Protein AF-A0A7S2QKN6-F1 (afdb_monomer_lite)

Foldseek 3Di:
DDDPPDPDPDPPPPPDVPPAQWFKKKKAFADKAQFDADPQKFKKKWKDFPVCPVQIDIDHHRGIDMDGGDGQQTKIKMWIWIFGPVPPDDVPPDPPPGIDTRFMDIHRQVCLVVPPQASKAAQAKFFGHGVPNPPDDDDDDRVSRRVCRLPDRNTIITGMIMHTPVQADPRRHGPPPVPPDPVVNVSVVSNVVVVVVSVVVSVVVVVPPPDPPPDDDDDDD

Organism: NCBI:txid1333877

Structure (mmCIF, N/CA/C/O backbone):
data_AF-A0A7S2QKN6-F1
#
_entry.id   AF-A0A7S2QKN6-F1
#
loop_
_atom_site.group_PDB
_atom_site.id
_atom_site.type_symbol
_atom_site.label_atom_id
_atom_site.label_alt_id
_atom_site.label_comp_id
_atom_site.label_asym_id
_atom_site.label_entity_id
_atom_site.label_seq_id
_atom_site.pdbx_PDB_ins_code
_atom_site.Cartn_x
_atom_site.Cartn_y
_atom_site.Cartn_z
_atom_site.occupancy
_atom_site.B_iso_or_equiv
_atom_site.auth_seq_id
_atom_site.auth_comp_id
_atom_site.auth_asym_id
_atom_site.auth_atom_id
_atom_site.pdbx_PDB_model_num
ATOM 1 N N . GLN A 1 1 ? -35.999 -30.624 3.241 1.00 33.56 1 GLN A N 1
ATOM 2 C CA . GLN A 1 1 ? -36.023 -29.167 3.487 1.00 33.56 1 GLN A CA 1
ATOM 3 C C . GLN A 1 1 ? -34.972 -28.859 4.542 1.00 33.56 1 GLN A C 1
ATOM 5 O O . GLN A 1 1 ? -35.194 -29.141 5.709 1.00 33.56 1 GLN A O 1
ATOM 10 N N . LEU A 1 2 ? -33.792 -28.400 4.121 1.00 26.89 2 LEU A N 1
ATOM 11 C CA . LEU A 1 2 ? -32.707 -28.010 5.020 1.00 26.89 2 LEU A CA 1
ATOM 12 C C . LEU A 1 2 ? -32.770 -26.493 5.193 1.00 26.89 2 LEU A C 1
ATOM 14 O O . LEU A 1 2 ? -32.559 -25.743 4.246 1.00 26.89 2 LEU A O 1
ATOM 18 N N . SER A 1 3 ? -33.133 -26.066 6.400 1.00 27.83 3 SER A N 1
ATOM 19 C CA . SER A 1 3 ? -33.117 -24.672 6.833 1.00 27.83 3 SER A CA 1
ATOM 20 C C . SER A 1 3 ? -31.664 -24.228 7.016 1.00 27.83 3 SER A C 1
ATOM 22 O O . SER A 1 3 ? -31.074 -24.432 8.076 1.00 27.83 3 SER A O 1
ATOM 24 N N . SER A 1 4 ? -31.081 -23.615 5.990 1.00 27.91 4 SER A N 1
ATOM 25 C CA . SER A 1 4 ? -29.849 -22.840 6.111 1.00 27.91 4 SER A CA 1
ATOM 26 C C . SER A 1 4 ? -30.164 -21.521 6.820 1.00 27.91 4 SER A C 1
ATOM 28 O O . SER A 1 4 ? -30.592 -20.552 6.194 1.00 27.91 4 SER A O 1
ATOM 30 N N . GLN A 1 5 ? -29.983 -21.499 8.142 1.00 31.58 5 GLN A N 1
ATOM 31 C CA . GLN A 1 5 ? -29.938 -20.259 8.912 1.00 31.58 5 GLN A CA 1
ATOM 32 C C . GLN A 1 5 ? -28.664 -19.502 8.523 1.00 31.58 5 GLN A C 1
ATOM 34 O O . GLN A 1 5 ? -27.565 -19.811 8.978 1.00 31.58 5 GLN A O 1
ATOM 39 N N . LEU A 1 6 ? -28.821 -18.519 7.638 1.00 31.12 6 LEU A N 1
ATOM 40 C CA . LEU A 1 6 ? -27.848 -17.454 7.443 1.00 31.12 6 LEU A CA 1
ATOM 41 C C . LEU A 1 6 ? -27.815 -16.625 8.731 1.00 31.12 6 LEU A C 1
ATOM 43 O O . LEU A 1 6 ? -28.752 -15.883 9.025 1.00 31.12 6 LEU A O 1
ATOM 47 N N . PHE A 1 7 ? -26.736 -16.757 9.501 1.00 31.09 7 PHE A N 1
ATOM 48 C CA . PHE A 1 7 ? -26.418 -15.830 10.581 1.00 31.09 7 PHE A CA 1
ATOM 49 C C . PHE A 1 7 ? -26.035 -14.481 9.967 1.00 31.09 7 PHE A C 1
ATOM 51 O O . PHE A 1 7 ? -24.870 -14.197 9.703 1.00 31.09 7 PHE A O 1
ATOM 58 N N . GLY A 1 8 ? -27.047 -13.655 9.710 1.00 31.19 8 GLY A N 1
ATOM 59 C CA . GLY A 1 8 ? -26.872 -12.226 9.516 1.00 31.19 8 GLY A CA 1
ATOM 60 C C . GLY A 1 8 ? -26.490 -11.608 10.852 1.00 31.19 8 GLY A C 1
ATOM 61 O O . GLY A 1 8 ? -27.347 -11.413 11.713 1.00 31.19 8 GLY A O 1
ATOM 62 N N . ALA A 1 9 ? -25.204 -11.311 11.034 1.00 34.28 9 ALA A N 1
ATOM 63 C CA . ALA A 1 9 ? -24.793 -10.347 12.041 1.00 34.28 9 ALA A CA 1
ATOM 64 C C . ALA A 1 9 ? -25.483 -9.021 11.697 1.00 34.28 9 ALA A C 1
ATOM 66 O O . ALA A 1 9 ? -25.333 -8.487 10.596 1.00 34.28 9 ALA A O 1
ATOM 67 N N . GLY A 1 10 ? -26.325 -8.551 12.614 1.00 30.67 10 GLY A N 1
ATOM 68 C CA . GLY A 1 10 ? -27.054 -7.306 12.456 1.00 30.67 10 GLY A CA 1
ATOM 69 C C . GLY A 1 10 ? -26.092 -6.145 12.217 1.00 30.67 10 GLY A C 1
ATOM 70 O O . GLY A 1 10 ? -25.039 -6.048 12.838 1.00 30.67 10 GLY A O 1
ATOM 71 N N . SER A 1 11 ? -26.510 -5.237 11.341 1.00 38.91 11 SER A N 1
ATOM 72 C CA . SER A 1 11 ? -25.873 -3.973 10.939 1.00 38.91 11 SER A CA 1
ATOM 73 C C . SER A 1 11 ? -25.529 -2.992 12.092 1.00 38.91 11 SER A C 1
ATOM 75 O O . SER A 1 11 ? -25.361 -1.799 11.841 1.00 38.91 11 SER A O 1
ATOM 77 N N . ARG A 1 12 ? -25.486 -3.418 13.362 1.00 33.50 12 ARG A N 1
ATOM 78 C CA . ARG A 1 12 ? -25.470 -2.531 14.539 1.00 33.50 12 ARG A CA 1
ATOM 79 C C . ARG A 1 12 ? -24.339 -2.732 15.551 1.00 33.50 12 ARG A C 1
ATOM 81 O O . ARG A 1 12 ? -24.230 -1.890 16.433 1.00 33.50 12 ARG A O 1
ATOM 88 N N . ASP A 1 13 ? -23.451 -3.711 15.386 1.00 32.16 13 ASP A N 1
ATOM 89 C CA . ASP A 1 13 ? -22.378 -3.953 16.375 1.00 32.16 13 ASP A CA 1
ATOM 90 C C . ASP A 1 13 ? -21.019 -3.319 16.028 1.00 32.16 13 ASP A C 1
ATOM 92 O O . ASP A 1 13 ? -20.036 -3.493 16.745 1.00 32.16 13 ASP A O 1
ATOM 96 N N . CYS A 1 14 ? -20.945 -2.491 14.983 1.00 38.25 14 CYS A N 1
ATOM 97 C CA . CYS A 1 14 ? -19.810 -1.587 14.778 1.00 38.25 14 CYS A CA 1
ATOM 98 C C . CYS A 1 14 ? -20.050 -0.258 15.508 1.00 38.25 14 CYS A C 1
ATOM 100 O O . CYS A 1 14 ? -20.047 0.805 14.887 1.00 38.25 14 CYS A O 1
ATOM 102 N N . THR A 1 15 ? -20.296 -0.289 16.820 1.00 38.19 15 THR A N 1
ATOM 103 C CA . THR A 1 15 ? -20.279 0.938 17.622 1.00 38.19 15 THR A CA 1
ATOM 104 C C . THR A 1 15 ? -18.838 1.416 17.734 1.00 38.19 15 THR A C 1
ATOM 106 O O . THR A 1 15 ? -18.091 1.020 18.626 1.00 38.19 15 THR A O 1
ATOM 109 N N . PHE A 1 16 ? -18.448 2.259 16.780 1.00 46.62 16 PHE A N 1
ATOM 110 C CA . PHE A 1 16 ? -17.374 3.218 16.964 1.00 46.62 16 PHE A CA 1
ATOM 111 C C . PHE A 1 16 ? -17.677 3.992 18.244 1.00 46.62 16 PHE A C 1
ATOM 113 O O . PHE A 1 16 ? -18.749 4.589 18.373 1.00 46.62 16 PHE A O 1
ATOM 120 N N . ASP A 1 17 ? -16.756 3.959 19.200 1.00 39.94 17 ASP A N 1
ATOM 121 C CA . ASP A 1 17 ? -16.822 4.861 20.336 1.00 39.94 17 ASP A CA 1
ATOM 122 C C . ASP A 1 17 ? -16.617 6.272 19.767 1.00 39.94 17 ASP A C 1
ATOM 124 O O . ASP A 1 17 ? -15.510 6.649 19.380 1.00 39.94 17 ASP A O 1
ATOM 128 N N . ALA A 1 18 ? -17.706 7.032 19.620 1.00 44.72 18 ALA A N 1
ATOM 129 C CA . ALA A 1 18 ? -17.767 8.337 18.949 1.00 44.72 18 ALA A CA 1
ATOM 130 C C . ALA A 1 18 ? -16.915 9.437 19.625 1.00 44.72 18 ALA A C 1
ATOM 132 O O . ALA A 1 18 ? -17.067 10.621 19.335 1.00 44.72 18 ALA A O 1
ATOM 133 N N . ARG A 1 19 ? -16.039 9.054 20.558 1.00 43.44 19 ARG A N 1
ATOM 134 C CA . ARG A 1 19 ? -15.151 9.918 21.334 1.00 43.44 19 ARG A CA 1
ATOM 135 C C . ARG A 1 19 ? -13.751 10.034 20.730 1.00 43.44 19 ARG A C 1
ATOM 137 O O . ARG A 1 19 ? -13.034 10.956 21.101 1.00 43.44 19 ARG A O 1
ATOM 144 N N . SER A 1 20 ? -13.374 9.150 19.803 1.00 52.91 20 SER A N 1
ATOM 145 C CA . SER A 1 20 ? -12.091 9.195 19.092 1.00 52.91 20 SER A CA 1
ATOM 146 C C . SER A 1 20 ? -12.319 9.023 17.593 1.00 52.91 20 SER A C 1
ATOM 148 O O . SER A 1 20 ? -12.612 7.923 17.131 1.00 52.91 20 SER A O 1
ATOM 150 N N . SER A 1 21 ? -12.186 10.107 16.824 1.00 64.88 21 SER A N 1
ATOM 151 C CA . SER A 1 21 ? -12.176 10.067 15.351 1.00 64.88 21 SER A CA 1
ATOM 152 C C . SER A 1 21 ? -10.916 9.415 14.785 1.00 64.88 21 SER A C 1
ATOM 154 O O . SER A 1 21 ? -10.878 9.074 13.604 1.00 64.88 21 SER A O 1
ATOM 156 N N . ASP A 1 22 ? -9.898 9.257 15.628 1.00 76.00 22 ASP A N 1
ATOM 157 C CA . ASP A 1 22 ? -8.556 8.880 15.231 1.00 76.00 22 ASP A CA 1
ATOM 158 C C . ASP A 1 22 ? -8.334 7.389 15.490 1.00 76.00 22 ASP A C 1
ATOM 160 O O . ASP A 1 22 ? -8.596 6.871 16.580 1.00 76.00 22 ASP A O 1
ATOM 164 N N . LEU A 1 23 ? -7.852 6.697 14.463 1.00 78.81 23 LEU A N 1
ATOM 165 C CA . LEU A 1 23 ? -7.613 5.261 14.436 1.00 78.81 23 LEU A CA 1
ATOM 166 C C . LEU A 1 23 ? -6.179 4.976 13.997 1.00 78.81 23 LEU A C 1
ATOM 168 O O . LEU A 1 23 ? -5.638 5.638 13.113 1.00 78.81 23 LEU A O 1
ATOM 172 N N . ASP A 1 24 ? -5.577 3.945 14.570 1.00 84.44 24 ASP A N 1
ATOM 173 C CA . ASP A 1 24 ? -4.283 3.454 14.113 1.00 84.44 24 ASP A CA 1
ATOM 174 C C . ASP A 1 24 ? -4.496 2.360 13.063 1.00 84.44 24 ASP A C 1
ATOM 176 O O . ASP A 1 24 ? -5.264 1.420 13.284 1.00 84.44 24 ASP A O 1
ATOM 180 N N . PHE A 1 25 ? -3.793 2.455 11.934 1.00 84.44 25 PHE A N 1
ATOM 181 C CA . PHE A 1 25 ? -3.846 1.475 10.849 1.00 84.44 25 PHE A CA 1
ATOM 182 C C . PHE A 1 25 ? -2.487 0.845 10.597 1.00 84.44 25 PHE A C 1
ATOM 184 O O . PHE A 1 25 ? -1.450 1.506 10.644 1.00 84.44 25 PHE A O 1
ATOM 191 N N . ALA A 1 26 ? -2.514 -0.431 10.245 1.00 87.50 26 ALA A N 1
ATOM 192 C CA . ALA A 1 26 ? -1.389 -1.137 9.672 1.00 87.50 26 ALA A CA 1
ATOM 193 C C . ALA A 1 26 ? -1.622 -1.321 8.171 1.00 87.50 26 ALA A C 1
ATOM 195 O O . ALA A 1 26 ? -2.718 -1.682 7.733 1.00 87.50 26 ALA A O 1
ATOM 196 N N . VAL A 1 27 ? -0.574 -1.070 7.392 1.00 90.00 27 VAL A N 1
ATOM 197 C CA . VAL A 1 27 ? -0.553 -1.288 5.946 1.00 90.00 27 VAL A CA 1
ATOM 198 C C . VAL A 1 27 ? 0.594 -2.233 5.646 1.00 90.00 27 VAL A C 1
ATOM 200 O O . VAL A 1 27 ? 1.732 -1.935 5.990 1.00 90.00 27 VAL A O 1
ATOM 203 N N . ALA A 1 28 ? 0.303 -3.357 5.004 1.00 87.38 28 ALA A N 1
ATOM 204 C CA . ALA A 1 28 ? 1.300 -4.323 4.566 1.00 87.38 28 ALA A CA 1
ATOM 205 C C . ALA A 1 28 ? 1.214 -4.521 3.055 1.00 87.38 28 ALA A C 1
ATOM 207 O O . ALA A 1 28 ? 0.118 -4.577 2.489 1.00 87.38 28 ALA A O 1
ATOM 208 N N . CYS A 1 29 ? 2.369 -4.644 2.408 1.00 89.06 29 CYS A N 1
ATOM 209 C CA . CYS A 1 29 ? 2.463 -5.002 1.001 1.00 89.06 29 CYS A CA 1
ATOM 210 C C . CYS A 1 29 ? 3.014 -6.409 0.882 1.00 89.06 29 CYS A C 1
ATOM 212 O O . CYS A 1 29 ? 4.155 -6.655 1.253 1.00 89.06 29 CYS A O 1
ATOM 214 N N . HIS A 1 30 ? 2.229 -7.312 0.307 1.00 85.19 30 HIS A N 1
ATOM 215 C CA . HIS A 1 30 ? 2.639 -8.703 0.119 1.00 85.19 30 HIS A CA 1
ATOM 216 C C . HIS A 1 30 ? 3.422 -8.874 -1.173 1.00 85.19 30 HIS A C 1
ATOM 218 O O . HIS A 1 30 ? 4.434 -9.562 -1.204 1.00 85.19 30 HIS A O 1
ATOM 224 N N . GLU A 1 31 ? 2.965 -8.221 -2.240 1.00 90.25 31 GLU A N 1
ATOM 225 C CA . GLU A 1 31 ? 3.521 -8.415 -3.573 1.00 90.25 31 GLU A CA 1
ATOM 226 C C . GLU A 1 31 ? 3.204 -7.222 -4.484 1.00 90.25 31 GLU A C 1
ATOM 228 O O . GLU A 1 31 ? 2.191 -6.542 -4.319 1.00 90.25 31 GLU A O 1
ATOM 233 N N . VAL A 1 32 ? 4.058 -6.988 -5.478 1.00 92.69 32 VAL A N 1
ATOM 234 C CA . VAL A 1 32 ? 3.842 -6.037 -6.573 1.00 92.69 32 VAL A CA 1
ATOM 235 C C . VAL A 1 32 ? 4.121 -6.767 -7.885 1.00 92.69 32 VAL A C 1
ATOM 237 O O . VAL A 1 32 ? 5.118 -7.474 -7.998 1.00 92.69 32 VAL A O 1
ATOM 240 N N . ARG A 1 33 ? 3.252 -6.596 -8.884 1.00 93.00 33 ARG A N 1
ATOM 241 C CA . ARG A 1 33 ? 3.383 -7.222 -10.211 1.00 93.00 33 ARG A CA 1
ATOM 242 C C . ARG A 1 33 ? 3.262 -6.192 -11.322 1.00 93.00 33 ARG A C 1
ATOM 244 O O . ARG A 1 33 ? 2.669 -5.135 -11.128 1.00 93.00 33 ARG A O 1
ATOM 251 N N . GLY A 1 34 ? 3.795 -6.533 -12.493 1.00 89.75 34 GLY A N 1
ATOM 252 C CA . GLY A 1 34 ? 3.676 -5.723 -13.709 1.00 89.75 34 GLY A CA 1
ATOM 253 C C . GLY A 1 34 ? 4.560 -4.474 -13.733 1.00 89.75 34 GLY A C 1
ATOM 254 O O . GLY A 1 34 ? 4.481 -3.713 -14.687 1.00 89.75 34 GLY A O 1
ATOM 255 N N . VAL A 1 35 ? 5.405 -4.251 -12.721 1.00 91.75 35 VAL A N 1
ATOM 256 C CA . VAL A 1 35 ? 6.360 -3.134 -12.696 1.00 91.75 35 VAL A CA 1
ATOM 257 C C . VAL A 1 35 ? 7.688 -3.589 -13.313 1.00 91.75 35 VAL A C 1
ATOM 259 O O . VAL A 1 35 ? 8.308 -4.498 -12.761 1.00 91.75 35 VAL A O 1
ATOM 262 N N . PRO A 1 36 ? 8.153 -2.983 -14.422 1.00 90.50 36 PRO A N 1
ATOM 263 C CA . PRO A 1 36 ? 9.460 -3.303 -14.985 1.00 90.50 36 PRO A CA 1
ATOM 264 C C . PRO A 1 36 ? 10.576 -2.750 -14.088 1.00 90.50 36 PRO A C 1
ATOM 266 O O . PRO A 1 36 ? 10.540 -1.576 -13.700 1.00 90.50 36 PRO A O 1
ATOM 269 N N . LEU A 1 37 ? 11.561 -3.597 -13.782 1.00 90.94 37 LEU A N 1
ATOM 270 C CA . LEU A 1 37 ? 12.740 -3.278 -12.973 1.00 90.94 37 LEU A CA 1
ATOM 271 C C . LEU A 1 37 ? 14.015 -3.493 -13.791 1.00 90.94 37 LEU A C 1
ATOM 273 O O . LEU A 1 37 ? 14.109 -4.461 -14.545 1.00 90.94 37 LEU A O 1
ATOM 277 N N . ALA A 1 38 ? 14.995 -2.609 -13.622 1.00 91.00 38 ALA A N 1
ATOM 278 C CA . ALA A 1 38 ? 16.364 -2.840 -14.077 1.00 91.00 38 ALA A CA 1
ATOM 279 C C . ALA A 1 38 ? 17.120 -3.792 -13.124 1.00 91.00 38 ALA A C 1
ATOM 281 O O . ALA A 1 38 ? 16.702 -3.989 -11.986 1.00 91.00 38 ALA A O 1
ATOM 282 N N . GLU A 1 39 ? 18.264 -4.341 -13.559 1.00 87.31 39 GLU A N 1
ATOM 283 C CA . GLU A 1 39 ? 19.034 -5.367 -12.817 1.00 87.31 39 GLU A CA 1
ATOM 284 C C . GLU A 1 39 ? 19.402 -4.980 -11.373 1.00 87.31 39 GLU A C 1
ATOM 286 O O . GLU A 1 39 ? 19.488 -5.847 -10.510 1.00 87.31 39 GLU A O 1
ATOM 291 N N . ASN A 1 40 ? 19.576 -3.68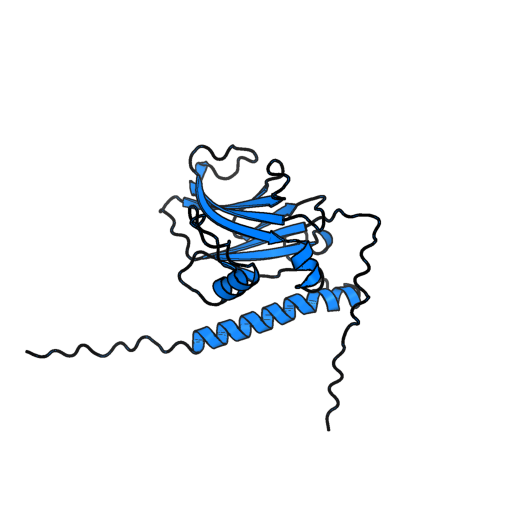4 -11.094 1.00 87.19 40 ASN A N 1
ATOM 292 C CA . ASN A 1 40 ? 19.970 -3.170 -9.777 1.00 87.19 40 ASN A CA 1
ATOM 293 C C . ASN A 1 40 ? 18.841 -2.425 -9.046 1.00 87.19 40 ASN A C 1
ATOM 295 O O . ASN A 1 40 ? 19.093 -1.747 -8.046 1.00 87.19 40 ASN A O 1
ATOM 299 N N . GLU A 1 41 ? 17.610 -2.497 -9.558 1.00 90.06 41 GLU A N 1
ATOM 300 C CA . GLU A 1 41 ? 16.451 -1.865 -8.938 1.00 90.06 41 GLU A CA 1
ATOM 301 C C . GLU A 1 41 ? 15.727 -2.825 -7.988 1.00 90.06 41 GLU A C 1
ATOM 303 O O . GLU A 1 41 ? 15.505 -4.000 -8.269 1.00 90.06 41 GLU A O 1
ATOM 308 N N . LEU A 1 42 ? 15.289 -2.272 -6.865 1.00 90.38 42 LEU A N 1
ATOM 309 C CA . LEU A 1 42 ? 14.406 -2.895 -5.897 1.00 90.38 42 LEU A CA 1
ATOM 310 C C . LEU A 1 42 ? 13.125 -2.080 -5.766 1.00 90.38 42 LEU A C 1
ATOM 312 O O . LEU A 1 42 ? 13.097 -0.872 -6.015 1.00 90.38 42 LEU A O 1
ATOM 316 N N . LEU A 1 43 ? 12.064 -2.751 -5.327 1.00 91.94 43 LEU A N 1
ATOM 317 C CA . LEU A 1 43 ? 10.788 -2.108 -5.056 1.00 91.94 43 LEU A CA 1
ATOM 318 C C . LEU A 1 43 ? 10.728 -1.582 -3.627 1.00 91.94 43 LEU A C 1
ATOM 320 O O . LEU A 1 43 ? 10.957 -2.304 -2.656 1.00 91.94 43 LEU A O 1
ATOM 324 N N . LEU A 1 44 ? 10.340 -0.319 -3.519 1.00 92.25 44 LEU A N 1
ATOM 325 C CA . LEU A 1 44 ? 10.081 0.372 -2.268 1.00 92.25 44 LEU A CA 1
ATOM 326 C C . LEU A 1 44 ? 8.660 0.920 -2.296 1.00 92.25 44 LEU A C 1
ATOM 328 O O . LEU A 1 44 ? 8.219 1.480 -3.298 1.00 92.25 44 LEU A O 1
ATOM 332 N N . LEU A 1 45 ? 7.956 0.809 -1.177 1.00 92.88 45 LEU A N 1
ATOM 333 C CA . LEU A 1 45 ? 6.664 1.440 -0.993 1.00 92.88 45 LEU A CA 1
ATOM 334 C C . LEU A 1 45 ? 6.781 2.589 -0.011 1.00 92.88 45 LEU A C 1
ATOM 336 O O . LEU A 1 45 ? 7.555 2.540 0.945 1.00 92.88 45 LEU A O 1
ATOM 340 N N . THR A 1 46 ? 5.970 3.612 -0.232 1.00 94.25 46 THR A N 1
ATOM 341 C CA . THR A 1 46 ? 5.695 4.619 0.780 1.00 94.25 46 THR A CA 1
ATOM 342 C C . THR A 1 46 ? 4.199 4.742 1.009 1.00 94.25 46 THR A C 1
ATOM 344 O O . THR A 1 46 ? 3.427 4.748 0.053 1.00 94.25 46 THR A O 1
ATOM 347 N N . ALA A 1 47 ? 3.780 4.839 2.270 1.00 93.44 47 ALA A N 1
ATOM 348 C CA . ALA A 1 47 ? 2.385 5.027 2.654 1.00 93.44 47 ALA A CA 1
ATOM 349 C C . ALA A 1 47 ? 2.222 6.237 3.576 1.00 93.44 47 ALA A C 1
ATOM 351 O O . ALA A 1 47 ? 3.070 6.492 4.434 1.00 93.44 47 ALA A O 1
ATOM 352 N N . TRP A 1 48 ? 1.149 7.002 3.368 1.00 94.19 48 TRP A N 1
ATOM 353 C CA . TRP A 1 48 ? 0.841 8.192 4.160 1.00 94.19 48 TRP A CA 1
ATOM 354 C C . TRP A 1 48 ? -0.632 8.591 4.067 1.00 94.19 48 TRP A C 1
ATOM 356 O O . TRP A 1 48 ? -1.340 8.212 3.135 1.00 94.19 48 TRP A O 1
ATOM 366 N N . ASP A 1 49 ? -1.080 9.408 5.017 1.00 92.69 49 ASP A N 1
ATOM 367 C CA . ASP A 1 49 ? -2.318 10.179 4.886 1.00 92.69 49 ASP A CA 1
ATOM 368 C C . ASP A 1 49 ? -2.112 11.263 3.830 1.00 92.69 49 ASP A C 1
ATOM 370 O O . ASP A 1 49 ? -1.249 12.123 4.003 1.00 92.69 49 ASP A O 1
ATOM 374 N N . ALA A 1 50 ? -2.918 11.279 2.770 1.00 90.19 50 ALA A N 1
ATOM 375 C CA . ALA A 1 50 ? -2.814 12.263 1.697 1.00 90.19 50 ALA A CA 1
ATOM 376 C C . ALA A 1 50 ? -2.841 13.724 2.195 1.00 90.19 50 ALA A C 1
ATOM 378 O O . ALA A 1 50 ? -2.270 14.594 1.539 1.00 90.19 50 ALA A O 1
ATOM 379 N N . ARG A 1 51 ? -3.456 13.997 3.357 1.00 88.62 51 ARG A N 1
ATOM 380 C CA . ARG A 1 51 ? -3.487 15.327 3.994 1.00 88.62 51 ARG A CA 1
ATOM 381 C C . ARG A 1 51 ? -2.229 15.647 4.807 1.00 88.62 51 ARG A C 1
ATOM 383 O O . ARG A 1 51 ? -1.987 16.811 5.108 1.00 88.62 51 ARG A O 1
ATOM 390 N N . ARG A 1 52 ? -1.426 14.641 5.172 1.00 87.19 52 ARG A N 1
ATOM 391 C CA . ARG A 1 52 ? -0.201 14.770 5.982 1.00 87.19 52 ARG A CA 1
ATOM 392 C C . ARG A 1 52 ? 1.002 14.093 5.301 1.00 87.19 52 ARG A C 1
ATOM 394 O O . ARG A 1 52 ? 1.493 13.080 5.802 1.00 87.19 52 ARG A O 1
ATOM 401 N N . PRO A 1 53 ? 1.539 14.658 4.200 1.00 84.69 53 PRO A N 1
ATOM 402 C CA . PRO A 1 53 ? 2.696 14.092 3.495 1.00 84.69 53 PRO A CA 1
ATOM 403 C C . PRO A 1 53 ? 3.942 13.913 4.371 1.00 84.69 53 PRO A C 1
ATOM 405 O O . PRO A 1 53 ? 4.703 12.976 4.165 1.00 84.69 53 PRO A O 1
ATOM 408 N N . ALA A 1 54 ? 4.123 14.760 5.389 1.00 83.62 54 ALA A N 1
ATOM 409 C CA . ALA A 1 54 ? 5.234 14.650 6.337 1.00 83.62 54 ALA A CA 1
ATOM 410 C C . ALA A 1 54 ? 5.206 13.354 7.175 1.00 83.62 54 ALA A C 1
ATOM 412 O O . ALA A 1 54 ? 6.231 12.949 7.711 1.00 83.62 54 ALA A O 1
ATOM 413 N N . GLY A 1 55 ? 4.050 12.687 7.283 1.00 83.38 55 GLY A N 1
ATOM 414 C CA . GLY A 1 55 ? 3.892 11.407 7.981 1.00 83.38 55 GLY A CA 1
ATOM 415 C C . GLY A 1 55 ? 4.216 10.182 7.124 1.00 83.38 55 GLY A C 1
ATOM 416 O O . GLY A 1 55 ? 3.792 9.078 7.466 1.00 83.38 55 GLY A O 1
ATOM 417 N N . GLN A 1 56 ? 4.896 10.366 5.991 1.00 89.88 56 GLN A N 1
ATOM 418 C CA . GLN A 1 56 ? 5.203 9.290 5.062 1.00 89.88 56 GLN A CA 1
ATOM 419 C C . GLN A 1 56 ? 6.159 8.259 5.657 1.00 89.88 56 GLN A C 1
ATOM 421 O O . GLN A 1 56 ? 7.242 8.584 6.139 1.00 89.88 56 GLN A O 1
ATOM 426 N N . GLN A 1 57 ? 5.760 6.992 5.572 1.00 90.12 57 GLN A N 1
ATOM 427 C CA . GLN A 1 57 ? 6.559 5.857 6.017 1.00 90.12 57 GLN A CA 1
ATOM 428 C C . GLN A 1 57 ? 6.938 4.990 4.827 1.00 90.12 57 GLN A C 1
ATOM 430 O O . GLN A 1 57 ? 6.093 4.667 3.994 1.00 90.12 57 GLN A O 1
ATOM 435 N N . ALA A 1 58 ? 8.215 4.627 4.755 1.00 90.25 58 ALA A N 1
ATOM 436 C CA . ALA A 1 58 ? 8.759 3.773 3.712 1.00 90.25 58 ALA A CA 1
ATOM 437 C C . ALA A 1 58 ? 8.913 2.335 4.223 1.00 90.25 58 ALA A C 1
ATOM 439 O O . ALA A 1 58 ? 9.347 2.127 5.354 1.00 90.25 58 ALA A O 1
ATOM 440 N N . PHE A 1 59 ? 8.578 1.354 3.391 1.00 86.25 59 PHE A N 1
ATOM 441 C CA . PHE A 1 59 ? 8.694 -0.071 3.701 1.00 86.25 59 PHE A CA 1
ATOM 442 C C . PHE A 1 59 ? 8.863 -0.877 2.408 1.00 86.25 59 PHE A C 1
ATOM 444 O O . PHE A 1 59 ? 8.517 -0.414 1.322 1.00 86.25 59 PHE A O 1
ATOM 451 N N . ALA A 1 60 ? 9.440 -2.071 2.502 1.00 86.38 60 ALA A N 1
ATOM 452 C CA . ALA A 1 60 ? 9.644 -2.937 1.343 1.00 86.38 60 ALA A CA 1
ATOM 453 C C . ALA A 1 60 ? 8.446 -3.846 1.059 1.00 86.38 60 ALA A C 1
ATOM 455 O O . ALA A 1 60 ? 7.556 -4.018 1.895 1.00 86.38 60 ALA A O 1
ATOM 456 N N . VAL A 1 61 ? 8.461 -4.463 -0.124 1.00 86.69 61 VAL A N 1
ATOM 457 C CA . VAL A 1 61 ? 7.588 -5.599 -0.443 1.00 86.69 61 VAL A CA 1
ATOM 458 C C . VAL A 1 61 ? 7.863 -6.733 0.554 1.0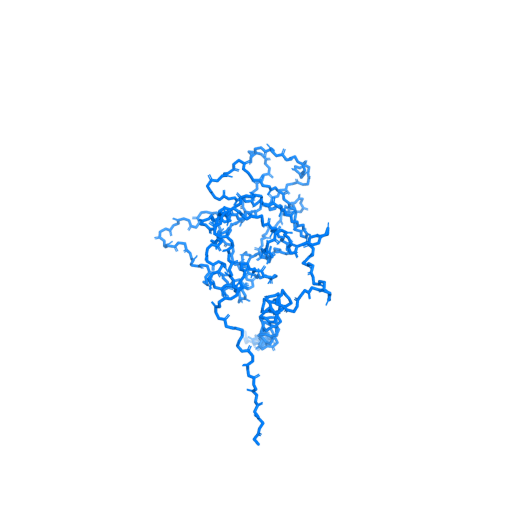0 86.69 61 VAL A C 1
ATOM 460 O O . VAL A 1 61 ? 9.014 -7.011 0.879 1.00 86.69 61 VAL A O 1
ATOM 463 N N . GLY A 1 62 ? 6.806 -7.353 1.073 1.00 79.50 62 GLY A N 1
ATOM 464 C CA . GLY A 1 62 ? 6.848 -8.301 2.189 1.00 79.50 62 GLY A CA 1
ATOM 465 C C . GLY A 1 62 ? 6.822 -7.640 3.574 1.00 79.50 62 GLY A C 1
ATOM 466 O O . GLY A 1 62 ? 6.685 -8.337 4.574 1.00 79.50 62 GLY A O 1
ATOM 467 N N . GLY A 1 63 ? 6.943 -6.311 3.649 1.00 80.56 63 GLY A N 1
ATOM 468 C CA . GLY A 1 63 ? 6.898 -5.539 4.889 1.00 80.56 63 GLY A CA 1
ATOM 469 C C . GLY A 1 63 ? 5.606 -4.741 5.070 1.00 80.56 63 GLY A C 1
ATOM 470 O O . GLY A 1 63 ? 4.656 -4.828 4.287 1.00 80.56 63 GLY A O 1
ATOM 471 N N . GLY A 1 64 ? 5.594 -3.907 6.109 1.00 85.56 64 GLY A N 1
ATOM 472 C CA . GLY A 1 64 ? 4.484 -3.009 6.396 1.00 85.56 64 GLY A CA 1
ATOM 473 C C . GLY A 1 64 ? 4.883 -1.815 7.253 1.00 85.56 64 GLY A C 1
ATOM 474 O O . GLY A 1 64 ? 6.021 -1.700 7.705 1.00 85.56 64 GLY A O 1
ATOM 475 N N . CYS A 1 65 ? 3.930 -0.915 7.459 1.00 87.19 65 CYS A N 1
ATOM 476 C CA . CYS A 1 65 ? 4.089 0.299 8.246 1.00 87.19 65 CYS A CA 1
ATOM 477 C C . CYS A 1 65 ? 2.846 0.571 9.103 1.00 87.19 65 CYS A C 1
ATOM 479 O O . CYS A 1 65 ? 1.749 0.104 8.783 1.00 87.19 65 CYS A O 1
ATOM 481 N N . HIS A 1 66 ? 3.002 1.367 10.164 1.00 88.25 66 HIS A N 1
ATOM 482 C CA . HIS A 1 66 ? 1.912 1.730 11.073 1.00 88.25 66 HIS A CA 1
ATOM 483 C C . HIS A 1 66 ? 1.621 3.226 10.992 1.00 88.25 66 HIS A C 1
ATOM 485 O O . HIS A 1 66 ? 2.422 4.064 11.412 1.00 88.25 66 HIS A O 1
ATOM 491 N N . LEU A 1 67 ? 0.440 3.565 10.492 1.00 89.50 67 LEU A N 1
ATOM 492 C CA . LEU A 1 67 ? -0.049 4.931 10.412 1.00 89.50 67 LEU A CA 1
ATOM 493 C C . LEU A 1 67 ? -0.884 5.225 11.655 1.00 89.50 67 LEU A C 1
ATOM 495 O O . LEU A 1 67 ? -1.966 4.670 11.828 1.00 89.50 67 LEU A O 1
ATOM 499 N N . LYS A 1 68 ? -0.365 6.090 12.527 1.00 88.75 68 LYS A N 1
ATOM 500 C CA . LYS A 1 68 ? -1.010 6.439 13.798 1.00 88.75 68 LYS A CA 1
ATOM 501 C C . LYS A 1 68 ? -1.960 7.618 13.655 1.00 88.75 68 LYS A C 1
ATOM 503 O O . LYS A 1 68 ? -1.704 8.502 12.835 1.00 88.75 68 LYS A O 1
ATOM 508 N N . SER A 1 69 ? -3.011 7.644 14.464 1.00 86.81 69 SER A N 1
ATOM 509 C CA . SER A 1 69 ? -3.959 8.755 14.587 1.00 86.81 69 SER A CA 1
ATOM 510 C C . SER A 1 69 ? -4.501 9.212 13.227 1.00 86.81 69 SER A C 1
ATOM 512 O O . SER A 1 69 ? -4.261 10.333 12.765 1.00 86.81 69 SER A O 1
ATOM 514 N N . GLN A 1 70 ? -5.134 8.287 12.512 1.00 87.00 70 GLN A N 1
ATOM 515 C CA . GLN A 1 70 ? -5.762 8.503 11.214 1.00 87.00 70 GLN A CA 1
ATOM 516 C C . GLN A 1 70 ? -7.250 8.760 11.397 1.00 87.00 70 GLN A C 1
ATOM 518 O O . GLN A 1 70 ? -7.964 7.933 11.955 1.00 87.00 70 GLN A O 1
ATOM 523 N N . ASP A 1 71 ? -7.719 9.889 10.886 1.00 84.56 71 ASP A N 1
ATOM 524 C CA . ASP A 1 71 ? -9.145 10.188 10.862 1.00 84.56 71 ASP A CA 1
ATOM 525 C C . ASP A 1 71 ? -9.874 9.283 9.850 1.00 84.56 71 ASP A C 1
ATOM 527 O O . ASP A 1 71 ? -9.332 8.933 8.798 1.00 84.56 71 ASP A O 1
ATOM 531 N N . VAL A 1 72 ? -11.119 8.906 10.152 1.00 79.62 72 VAL A N 1
ATOM 532 C CA . VAL A 1 72 ? -11.940 8.040 9.284 1.00 79.62 72 VAL A CA 1
ATOM 533 C C . VAL A 1 72 ? -12.167 8.674 7.907 1.00 79.62 72 VAL A C 1
ATOM 535 O O . VAL A 1 72 ? -12.280 7.958 6.917 1.00 79.62 72 VAL A O 1
ATOM 538 N N . GLY A 1 73 ? -12.186 10.006 7.810 1.00 83.81 73 GLY A N 1
ATOM 539 C CA . GLY A 1 73 ? -12.252 10.729 6.537 1.00 83.81 73 GLY A CA 1
ATOM 540 C C . GLY A 1 73 ? -10.920 10.827 5.781 1.00 83.81 73 GLY A C 1
ATOM 541 O O . GLY A 1 73 ? -10.870 11.452 4.717 1.00 83.81 73 GLY A O 1
ATOM 542 N N . ALA A 1 74 ? -9.827 10.265 6.309 1.00 88.25 74 ALA A N 1
ATOM 543 C CA . ALA A 1 74 ? -8.528 10.326 5.655 1.00 88.25 74 ALA A CA 1
ATOM 544 C C . ALA A 1 74 ? -8.447 9.396 4.438 1.00 88.25 74 ALA A C 1
ATOM 546 O O . ALA A 1 74 ? -9.130 8.373 4.328 1.00 88.25 74 ALA A O 1
ATOM 547 N N . LYS A 1 75 ? -7.543 9.754 3.526 1.00 92.19 75 LYS A N 1
ATOM 548 C CA . LYS A 1 75 ? -7.207 8.939 2.361 1.00 92.19 75 LYS A CA 1
ATOM 549 C C . LYS A 1 75 ? -5.792 8.419 2.517 1.00 92.19 75 LYS A C 1
ATOM 551 O O . LYS A 1 75 ? -4.844 9.200 2.557 1.00 92.19 75 LYS A O 1
ATOM 556 N N . LEU A 1 76 ? -5.658 7.105 2.576 1.00 92.69 76 LEU A N 1
ATOM 557 C CA . LEU A 1 76 ? -4.385 6.420 2.498 1.00 92.69 76 LEU A CA 1
ATOM 558 C C . LEU A 1 76 ? -3.853 6.510 1.073 1.00 92.69 76 LEU A C 1
ATOM 560 O O . LEU A 1 76 ? -4.466 5.994 0.141 1.00 92.69 76 LEU A O 1
ATOM 564 N N . LYS A 1 77 ? -2.682 7.108 0.907 1.00 94.38 77 LYS A N 1
ATOM 565 C CA . LYS A 1 77 ? -1.939 7.066 -0.343 1.00 94.38 77 LYS A CA 1
ATOM 566 C C . LYS A 1 77 ? -0.782 6.089 -0.198 1.00 94.38 77 LYS A C 1
ATOM 568 O O . LYS A 1 77 ? 0.007 6.211 0.734 1.00 94.38 77 LYS A O 1
ATOM 573 N N . VAL A 1 78 ? -0.699 5.127 -1.113 1.00 94.94 78 VAL A N 1
ATOM 574 C CA . VAL A 1 78 ? 0.419 4.188 -1.229 1.00 94.94 78 VAL A CA 1
ATOM 575 C C . VAL A 1 78 ? 1.074 4.403 -2.583 1.00 94.94 78 VAL A C 1
ATOM 577 O O . VAL A 1 78 ? 0.408 4.362 -3.613 1.00 94.94 78 VAL A O 1
ATOM 580 N N . GLN A 1 79 ? 2.377 4.637 -2.587 1.00 95.00 79 GLN A N 1
ATOM 581 C CA . GLN A 1 79 ? 3.170 4.853 -3.788 1.00 95.00 79 GLN A CA 1
ATOM 582 C C . GLN A 1 79 ? 4.228 3.767 -3.893 1.00 95.00 79 GLN A C 1
ATOM 584 O O . GLN A 1 79 ? 4.933 3.482 -2.927 1.00 95.00 79 GLN A O 1
ATOM 589 N N . VAL A 1 80 ? 4.345 3.193 -5.083 1.00 94.88 80 VAL A N 1
ATOM 590 C CA . VAL A 1 80 ? 5.374 2.225 -5.438 1.00 94.88 80 VAL A CA 1
ATOM 591 C C . VAL A 1 80 ? 6.486 2.942 -6.191 1.00 94.88 80 VAL A C 1
ATOM 593 O O . VAL A 1 80 ? 6.238 3.712 -7.128 1.00 94.88 80 VAL A O 1
ATOM 596 N N . TRP A 1 81 ? 7.714 2.661 -5.779 1.00 94.19 81 TRP A N 1
ATOM 597 C CA . TRP A 1 81 ? 8.950 3.193 -6.328 1.00 94.19 81 TRP A CA 1
ATOM 598 C C . TRP A 1 81 ? 9.865 2.046 -6.749 1.00 94.19 81 TRP A C 1
ATOM 600 O O . TRP A 1 81 ? 9.933 1.029 -6.062 1.00 94.19 81 TRP A O 1
ATOM 610 N N . ALA A 1 82 ? 10.613 2.248 -7.826 1.00 92.94 82 ALA A N 1
ATOM 611 C CA . ALA A 1 82 ? 11.820 1.491 -8.125 1.00 92.94 82 ALA A CA 1
ATOM 612 C C . ALA A 1 82 ? 13.027 2.317 -7.667 1.00 92.94 82 ALA A C 1
ATOM 614 O O . ALA A 1 82 ? 13.062 3.536 -7.864 1.00 92.94 82 ALA A O 1
ATOM 615 N N . THR A 1 83 ? 13.981 1.683 -6.995 1.00 90.19 83 THR A N 1
ATOM 616 C CA . THR A 1 83 ? 15.119 2.364 -6.373 1.00 90.19 83 THR A CA 1
ATOM 617 C C . THR A 1 83 ? 16.354 1.476 -6.385 1.00 90.19 83 THR A C 1
ATOM 619 O O . THR A 1 83 ? 16.233 0.260 -6.290 1.00 90.19 83 THR A O 1
ATOM 622 N N . VAL A 1 84 ? 17.548 2.056 -6.485 1.00 87.19 84 VAL A N 1
ATOM 623 C CA . VAL A 1 84 ? 18.795 1.279 -6.409 1.00 87.19 84 VAL A CA 1
ATOM 624 C C . VAL A 1 84 ? 19.116 0.886 -4.963 1.00 87.19 84 VAL A C 1
ATOM 626 O O . VAL A 1 84 ? 18.895 1.678 -4.042 1.00 87.19 84 VAL A O 1
ATOM 629 N N . HIS A 1 85 ? 19.654 -0.324 -4.760 1.00 69.38 85 HIS A N 1
ATOM 630 C CA . HIS A 1 85 ? 19.888 -0.939 -3.439 1.00 69.38 85 HIS A CA 1
ATOM 631 C C . HIS A 1 85 ? 20.595 -0.011 -2.429 1.00 69.38 85 HIS A C 1
ATOM 633 O O . HIS A 1 85 ? 20.243 0.013 -1.253 1.00 69.38 85 HIS A O 1
ATOM 639 N N . GLU A 1 86 ? 21.553 0.804 -2.877 1.00 62.66 86 GLU A N 1
ATOM 640 C CA . GLU A 1 86 ? 22.327 1.721 -2.020 1.00 62.66 86 GLU A CA 1
ATOM 641 C C . GLU A 1 86 ? 21.489 2.826 -1.357 1.00 62.66 86 GLU A C 1
ATOM 643 O O . GLU A 1 86 ? 21.893 3.410 -0.352 1.00 62.66 86 GLU A O 1
ATOM 648 N N . THR A 1 87 ? 20.305 3.112 -1.900 1.00 64.44 87 THR A N 1
ATOM 649 C CA . THR A 1 87 ? 19.402 4.160 -1.395 1.00 64.44 87 THR A CA 1
ATOM 650 C C . THR A 1 87 ? 18.284 3.616 -0.499 1.00 64.44 87 THR A C 1
ATOM 652 O O . THR A 1 87 ? 17.451 4.380 0.011 1.00 64.44 87 THR A O 1
ATOM 655 N N . TRP A 1 88 ? 18.274 2.300 -0.264 1.00 57.59 88 TRP A N 1
ATOM 656 C CA . TRP A 1 88 ? 17.331 1.631 0.622 1.00 57.59 88 TRP A CA 1
ATOM 657 C C . TRP A 1 88 ? 17.728 1.874 2.091 1.00 57.59 88 TRP A C 1
ATOM 659 O O . TRP A 1 88 ? 18.852 1.598 2.495 1.00 57.59 88 TRP A O 1
ATOM 669 N N . GLY A 1 89 ? 16.817 2.433 2.900 1.00 53.53 89 GLY A N 1
ATOM 670 C CA . GLY A 1 89 ? 17.010 2.540 4.357 1.00 53.53 89 GLY A CA 1
ATOM 671 C C . GLY A 1 89 ? 17.371 3.912 4.940 1.00 53.53 89 GLY A C 1
ATOM 672 O O . GLY A 1 89 ? 17.686 3.973 6.125 1.00 53.53 89 GLY A O 1
ATOM 673 N N . ARG A 1 90 ? 17.282 5.025 4.193 1.00 54.09 90 ARG A N 1
ATOM 674 C CA . ARG A 1 90 ? 17.280 6.372 4.808 1.00 54.09 90 ARG A CA 1
ATOM 675 C C . ARG A 1 90 ? 15.844 6.862 5.056 1.00 54.09 90 ARG A C 1
ATOM 677 O O . ARG A 1 90 ? 15.241 7.423 4.134 1.00 54.09 90 ARG A O 1
ATOM 684 N N . PRO A 1 91 ? 15.270 6.655 6.260 1.00 44.88 91 PRO A N 1
ATOM 685 C CA . PRO A 1 91 ? 14.013 7.292 6.634 1.00 44.88 91 PRO A CA 1
ATOM 686 C C . PRO A 1 91 ? 14.180 8.815 6.570 1.00 44.88 91 PRO A C 1
ATOM 688 O O . PRO A 1 91 ? 15.141 9.361 7.103 1.00 44.88 91 PRO A O 1
ATOM 691 N N . GLY A 1 92 ? 13.274 9.491 5.862 1.00 49.16 92 GLY A N 1
ATOM 692 C CA . GLY A 1 92 ? 13.316 10.946 5.679 1.00 49.16 92 GLY A CA 1
ATOM 693 C C . GLY A 1 92 ? 14.251 11.459 4.578 1.00 49.16 92 GLY A C 1
ATOM 694 O O . GLY A 1 92 ? 14.395 12.669 4.444 1.00 49.16 92 GLY A O 1
ATOM 695 N N . ALA A 1 93 ? 14.875 10.591 3.768 1.00 48.59 93 ALA A N 1
ATOM 696 C CA . ALA A 1 93 ? 15.553 11.060 2.558 1.00 48.59 93 ALA A CA 1
ATOM 697 C C . ALA A 1 93 ? 14.515 11.534 1.527 1.00 48.59 93 ALA A C 1
ATOM 699 O O . ALA A 1 93 ? 13.707 10.732 1.042 1.00 48.59 93 ALA A O 1
ATOM 700 N N . GLU A 1 94 ? 14.566 12.834 1.227 1.00 50.06 94 GLU A N 1
ATOM 701 C CA . GLU A 1 94 ? 13.866 13.512 0.131 1.00 50.06 94 GLU A CA 1
ATOM 702 C C . GLU A 1 94 ? 13.867 12.664 -1.163 1.00 50.06 94 GLU A C 1
ATOM 704 O O . GLU A 1 94 ? 14.856 11.978 -1.444 1.00 50.06 94 GLU A O 1
ATOM 709 N N . PRO A 1 95 ? 12.810 12.715 -1.998 1.00 49.19 95 PRO A N 1
ATOM 710 C CA . PRO A 1 95 ? 12.671 11.865 -3.186 1.00 49.19 95 PRO A CA 1
ATOM 711 C C . PRO A 1 95 ? 13.676 12.136 -4.330 1.00 49.19 95 PRO A C 1
ATOM 713 O O . PRO A 1 95 ? 13.495 11.619 -5.428 1.00 49.19 95 PRO A O 1
ATOM 716 N N . ALA A 1 96 ? 14.715 12.947 -4.129 1.00 54.03 96 ALA A N 1
ATOM 717 C CA . ALA A 1 96 ? 15.313 13.708 -5.223 1.00 54.03 96 ALA A CA 1
ATOM 718 C C . ALA A 1 96 ? 16.424 13.012 -6.034 1.00 54.03 96 ALA A C 1
ATOM 720 O O . ALA A 1 96 ? 16.718 13.471 -7.135 1.00 54.03 96 ALA A O 1
ATOM 721 N N . SER A 1 97 ? 17.034 11.911 -5.584 1.00 58.69 97 SER A N 1
ATOM 722 C CA . SER A 1 97 ? 18.011 11.198 -6.423 1.00 58.69 97 SER A CA 1
ATOM 723 C C . SER A 1 97 ? 17.921 9.680 -6.271 1.00 58.69 97 SER A C 1
ATOM 725 O O . SER A 1 97 ? 18.102 9.124 -5.193 1.00 58.69 97 SER A O 1
ATOM 727 N N . GLY A 1 98 ? 17.612 8.992 -7.376 1.00 71.56 98 GLY A N 1
ATOM 728 C CA . GLY A 1 98 ? 17.677 7.526 -7.467 1.00 71.56 98 GLY A CA 1
ATOM 729 C C . GLY A 1 98 ? 16.369 6.759 -7.235 1.00 71.56 98 GLY A C 1
ATOM 730 O O . GLY A 1 98 ? 16.416 5.538 -7.076 1.00 71.56 98 GLY A O 1
ATOM 731 N N . ARG A 1 99 ? 15.207 7.434 -7.219 1.00 85.44 99 ARG A N 1
ATOM 732 C CA . ARG A 1 99 ? 13.883 6.787 -7.154 1.00 85.44 99 ARG A CA 1
ATOM 733 C C . ARG A 1 99 ? 13.047 7.106 -8.387 1.00 85.44 99 ARG A C 1
ATOM 735 O O . ARG A 1 99 ? 12.908 8.265 -8.767 1.00 85.44 99 ARG A O 1
ATOM 742 N N . ARG A 1 100 ? 12.433 6.079 -8.969 1.00 90.31 100 ARG A N 1
ATOM 743 C CA . ARG A 1 100 ? 11.498 6.178 -10.093 1.00 90.31 100 ARG A CA 1
ATOM 744 C C . ARG A 1 100 ? 10.100 5.796 -9.629 1.00 90.31 100 ARG A C 1
ATOM 746 O O . ARG A 1 100 ? 9.884 4.679 -9.158 1.00 90.31 100 ARG A O 1
ATOM 753 N N . ALA A 1 101 ? 9.142 6.713 -9.749 1.00 91.38 101 ALA A N 1
ATOM 754 C CA . ALA A 1 101 ? 7.745 6.412 -9.449 1.00 91.38 101 ALA A CA 1
ATOM 755 C C . ALA A 1 101 ? 7.236 5.341 -10.426 1.00 91.38 101 ALA A C 1
ATOM 757 O O . ALA A 1 101 ? 7.365 5.499 -11.636 1.00 91.38 101 ALA A O 1
ATOM 758 N N . CYS A 1 102 ? 6.688 4.247 -9.902 1.00 93.00 102 CYS A N 1
ATOM 759 C CA . CYS A 1 102 ? 6.163 3.137 -10.705 1.00 93.00 102 CYS A CA 1
ATOM 760 C C . CYS A 1 102 ? 4.635 3.126 -10.754 1.00 93.00 102 CYS A C 1
ATOM 762 O O . CYS A 1 102 ? 4.046 2.626 -11.704 1.00 93.00 102 CYS A O 1
ATOM 764 N N . GLY A 1 103 ? 4.000 3.700 -9.736 1.00 93.44 103 GLY A N 1
ATOM 765 C CA . GLY A 1 103 ? 2.565 3.923 -9.696 1.00 93.44 103 GLY A CA 1
ATOM 766 C C . GLY A 1 103 ? 2.066 4.126 -8.273 1.00 93.44 103 GLY A C 1
ATOM 767 O O . GLY A 1 103 ? 2.821 3.961 -7.313 1.00 93.44 103 GLY A O 1
ATOM 768 N N . GLN A 1 104 ? 0.804 4.507 -8.130 1.00 94.00 104 GLN A N 1
ATOM 769 C CA . GLN A 1 104 ? 0.199 4.814 -6.837 1.00 94.00 104 GLN A CA 1
ATOM 770 C C . GLN A 1 104 ? -1.219 4.268 -6.714 1.00 94.00 104 GLN A C 1
ATOM 772 O O . GLN A 1 104 ? -1.909 4.025 -7.699 1.00 94.00 104 GLN A O 1
ATOM 777 N N . VAL A 1 105 ? -1.689 4.131 -5.483 1.00 93.00 105 VAL A N 1
ATOM 778 C CA . VAL A 1 105 ? -3.093 3.884 -5.180 1.00 93.00 105 VAL A CA 1
ATOM 779 C C . VAL A 1 105 ? -3.534 4.778 -4.031 1.00 93.00 105 VAL A C 1
ATOM 781 O O . VAL A 1 105 ? -2.768 5.073 -3.113 1.00 93.00 105 VAL A O 1
ATOM 784 N N . CYS A 1 106 ? -4.779 5.235 -4.106 1.00 92.19 106 CYS A N 1
ATOM 785 C CA . CYS A 1 106 ? -5.416 6.037 -3.077 1.00 92.19 106 CYS A CA 1
ATOM 786 C C . CYS A 1 106 ? -6.638 5.276 -2.558 1.00 92.19 106 CYS A C 1
ATOM 788 O O . CYS A 1 106 ? -7.505 4.883 -3.340 1.00 92.19 106 CYS A O 1
ATOM 790 N N . VAL A 1 107 ? -6.690 5.048 -1.250 1.00 89.81 107 VAL A N 1
ATOM 791 C CA . VAL A 1 107 ? -7.743 4.290 -0.576 1.00 89.81 107 VAL A CA 1
ATOM 792 C C . VAL A 1 107 ? -8.377 5.175 0.486 1.00 89.81 107 VAL A C 1
ATOM 794 O O . VAL A 1 107 ? -7.699 5.721 1.348 1.00 89.81 107 VAL A O 1
ATOM 797 N N . ASP A 1 108 ? -9.690 5.335 0.418 1.00 87.69 108 ASP A N 1
ATOM 798 C CA . ASP A 1 108 ? -10.457 6.124 1.379 1.00 87.69 108 ASP A CA 1
ATOM 799 C C . ASP A 1 108 ? -10.836 5.246 2.583 1.00 87.69 108 ASP A C 1
ATOM 801 O O . ASP A 1 108 ? -11.491 4.212 2.415 1.00 87.69 108 ASP A O 1
ATOM 805 N N . PHE A 1 109 ? -10.420 5.630 3.795 1.00 82.81 109 PHE A N 1
ATOM 806 C CA . PHE A 1 109 ? -10.712 4.842 4.997 1.00 82.81 109 PHE A CA 1
ATOM 807 C C . PHE A 1 109 ? -12.212 4.797 5.303 1.00 82.81 109 PHE A C 1
ATOM 809 O O . PHE A 1 109 ? -12.736 3.742 5.665 1.00 82.81 109 PHE A O 1
ATOM 816 N N . GLY A 1 110 ? -12.935 5.894 5.089 1.00 79.88 110 GLY A N 1
ATOM 817 C CA . GLY A 1 110 ? -14.383 5.964 5.263 1.00 79.88 110 GLY A CA 1
ATOM 818 C C . GLY A 1 110 ? -15.124 5.085 4.257 1.00 79.88 110 GLY A C 1
ATOM 819 O O . GLY A 1 110 ? -16.217 4.586 4.534 1.00 79.88 110 GLY A O 1
ATOM 820 N N . ARG A 1 111 ? -14.529 4.835 3.089 1.00 78.12 111 ARG A N 1
ATOM 821 C CA . ARG A 1 111 ? -15.013 3.820 2.149 1.00 78.12 111 ARG A CA 1
ATOM 822 C C . ARG A 1 111 ? -14.746 2.404 2.651 1.00 78.12 111 ARG A C 1
ATOM 824 O O . ARG A 1 111 ? -15.682 1.612 2.651 1.00 78.12 111 ARG A O 1
ATOM 831 N N . LEU A 1 112 ? -13.541 2.098 3.137 1.00 76.94 112 LEU A N 1
ATOM 832 C CA . LEU A 1 112 ? -13.243 0.792 3.747 1.00 76.94 112 LEU A CA 1
ATOM 833 C C . LEU A 1 112 ? -14.187 0.484 4.921 1.00 76.94 112 LEU A C 1
ATOM 835 O O . LEU A 1 112 ? -14.628 -0.650 5.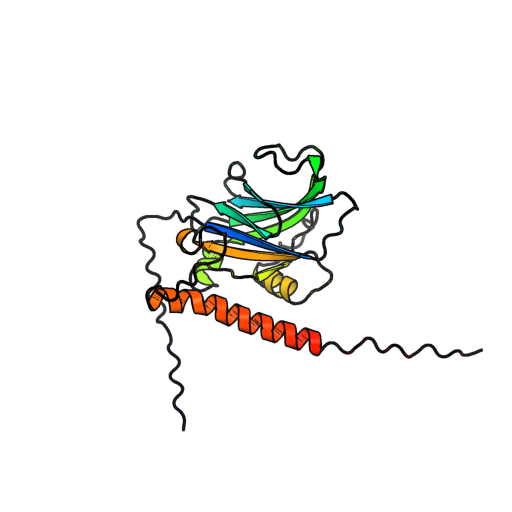072 1.00 76.94 112 LEU A O 1
ATOM 839 N N . ALA A 1 113 ? -14.550 1.491 5.719 1.00 73.50 113 ALA A N 1
ATOM 840 C CA . ALA A 1 113 ? -15.514 1.332 6.810 1.00 73.50 113 ALA A CA 1
ATOM 841 C C . ALA A 1 113 ? -16.900 0.907 6.327 1.00 73.50 113 ALA A C 1
ATOM 843 O O . ALA A 1 113 ? -17.540 0.076 6.965 1.00 73.50 113 ALA A O 1
ATOM 844 N N . ARG A 1 114 ? -17.360 1.490 5.216 1.00 72.75 114 ARG A N 1
ATOM 845 C CA . ARG A 1 114 ? -18.710 1.277 4.681 1.00 72.75 114 ARG A CA 1
ATOM 846 C C . ARG A 1 114 ? -18.821 0.041 3.797 1.00 72.75 114 ARG A C 1
ATOM 848 O O . ARG A 1 114 ? -19.856 -0.608 3.805 1.00 72.75 114 ARG A O 1
ATOM 855 N N . GLU A 1 115 ? -17.790 -0.244 3.008 1.00 69.75 115 GLU A N 1
ATOM 856 C CA . GLU A 1 115 ? -17.825 -1.267 1.956 1.00 69.75 115 GLU A CA 1
ATOM 857 C C . GLU A 1 115 ? -17.079 -2.555 2.337 1.00 69.75 115 GLU A C 1
ATOM 859 O O . GLU A 1 115 ? -17.235 -3.570 1.663 1.00 69.75 115 GLU A O 1
ATOM 864 N N . CYS A 1 116 ? -16.253 -2.542 3.389 1.00 63.06 116 CYS A N 1
ATOM 865 C CA . CYS A 1 116 ? -15.391 -3.669 3.756 1.00 63.06 116 CYS A CA 1
ATOM 866 C C . CYS A 1 116 ? -15.519 -4.022 5.248 1.00 63.06 116 CYS A C 1
ATOM 868 O O . CYS A 1 116 ? -14.546 -3.866 5.986 1.00 63.06 116 CYS A O 1
ATOM 870 N N . ASP A 1 117 ? -16.721 -4.469 5.662 1.00 56.66 117 ASP A N 1
ATOM 871 C CA . ASP A 1 117 ? -17.146 -4.890 7.020 1.00 56.66 117 ASP A CA 1
ATOM 872 C C . ASP A 1 117 ? -16.068 -4.740 8.108 1.00 56.66 117 ASP A C 1
ATOM 874 O O . ASP A 1 117 ? -15.410 -5.708 8.490 1.00 56.66 117 ASP A O 1
ATOM 878 N N . GLY A 1 118 ? -15.869 -3.514 8.602 1.00 59.38 118 GLY A N 1
ATOM 879 C CA . GLY A 1 118 ? -14.935 -3.252 9.702 1.00 59.38 118 GLY A CA 1
ATOM 880 C C . GLY A 1 118 ? -13.587 -2.623 9.331 1.00 59.38 118 GLY A C 1
ATOM 881 O O . GLY A 1 118 ? -12.682 -2.651 10.160 1.00 59.38 118 GLY A O 1
ATOM 882 N N . MET A 1 119 ? -13.461 -1.984 8.159 1.00 66.19 119 MET A N 1
ATOM 883 C CA . MET A 1 119 ? -12.245 -1.271 7.713 1.00 66.19 119 MET A CA 1
ATOM 884 C C . MET A 1 119 ? -11.049 -2.184 7.407 1.00 66.19 119 MET A C 1
ATOM 886 O O . MET A 1 119 ? -9.900 -1.776 7.589 1.00 66.19 119 MET A O 1
ATOM 890 N N . VAL A 1 120 ? -11.306 -3.407 6.935 1.00 72.31 120 VAL A N 1
ATOM 891 C CA . VAL A 1 120 ? -10.246 -4.369 6.605 1.00 72.31 120 VAL A CA 1
ATOM 892 C C . VAL A 1 120 ? -10.226 -4.666 5.110 1.00 72.31 120 VAL A C 1
ATOM 894 O O . VAL A 1 120 ? -11.189 -5.178 4.542 1.00 72.31 120 VAL A O 1
ATOM 897 N N . LEU A 1 121 ? -9.085 -4.392 4.485 1.00 77.81 121 LEU A N 1
ATOM 898 C CA . LEU A 1 121 ? -8.700 -4.908 3.178 1.00 77.81 121 LEU A CA 1
ATOM 899 C C . LEU A 1 121 ? -7.677 -6.020 3.423 1.00 77.81 121 LEU A C 1
ATOM 901 O O . LEU A 1 121 ? -6.629 -5.746 3.996 1.00 77.81 121 LEU A O 1
ATOM 905 N N . TYR A 1 122 ? -7.945 -7.260 3.023 1.00 81.44 122 TYR A N 1
ATOM 906 C CA . TYR A 1 122 ? -7.015 -8.371 3.251 1.00 81.44 122 TYR A CA 1
ATOM 907 C C . TYR A 1 122 ? -6.504 -8.935 1.930 1.00 81.44 122 TYR A C 1
ATOM 909 O O . TYR A 1 122 ? -7.306 -9.268 1.059 1.00 81.44 122 TYR A O 1
ATOM 917 N N . GLN A 1 123 ? -5.175 -9.012 1.796 1.00 82.44 123 GLN A N 1
ATOM 918 C CA . GLN A 1 123 ? -4.442 -9.522 0.625 1.00 82.44 123 GLN A CA 1
ATOM 919 C C . GLN A 1 123 ? -5.138 -9.239 -0.711 1.00 82.44 123 GLN A C 1
ATOM 921 O O . GLN A 1 123 ? -5.428 -10.134 -1.504 1.00 82.44 123 GLN A O 1
ATOM 926 N N . THR A 1 124 ? -5.475 -7.973 -0.932 1.00 85.44 124 THR A N 1
ATOM 927 C CA . THR A 1 124 ? -6.281 -7.570 -2.076 1.00 85.44 124 THR A CA 1
ATOM 928 C C . THR A 1 124 ? -5.403 -6.927 -3.135 1.00 85.44 124 THR A C 1
ATOM 930 O O . THR A 1 124 ? -4.624 -6.017 -2.843 1.00 85.44 124 THR A O 1
ATOM 933 N N . TRP A 1 125 ? -5.559 -7.385 -4.376 1.00 88.56 125 TRP A N 1
ATOM 934 C CA . TRP A 1 125 ? -4.904 -6.798 -5.537 1.00 88.56 125 TRP A CA 1
ATOM 935 C C . TRP A 1 125 ? -5.598 -5.507 -5.966 1.00 88.56 125 TRP A C 1
ATOM 937 O O . TRP A 1 125 ? -6.798 -5.495 -6.233 1.00 88.56 125 TRP A O 1
ATOM 947 N N . LEU A 1 126 ? -4.823 -4.433 -6.081 1.00 90.62 126 LEU A N 1
ATOM 948 C CA . LEU A 1 126 ? -5.263 -3.133 -6.574 1.00 90.62 126 LEU A CA 1
ATOM 949 C C . LEU A 1 126 ? -4.416 -2.734 -7.781 1.00 90.62 126 LEU A C 1
ATOM 951 O O . LEU A 1 126 ? -3.185 -2.776 -7.713 1.00 90.62 126 LEU A O 1
ATOM 955 N N . ALA A 1 127 ? -5.068 -2.327 -8.870 1.00 91.50 127 ALA A N 1
ATOM 956 C CA . ALA A 1 127 ? -4.379 -1.697 -9.993 1.00 91.50 127 ALA A CA 1
ATOM 957 C C . ALA A 1 127 ? -3.747 -0.362 -9.557 1.00 91.50 127 ALA A C 1
ATOM 959 O O . ALA A 1 127 ? -4.365 0.422 -8.826 1.00 91.50 127 ALA A O 1
ATOM 960 N N . LEU A 1 128 ? -2.510 -0.122 -9.993 1.00 92.00 128 LEU A N 1
ATOM 961 C CA . LEU A 1 128 ? -1.784 1.120 -9.744 1.00 92.00 128 LEU A C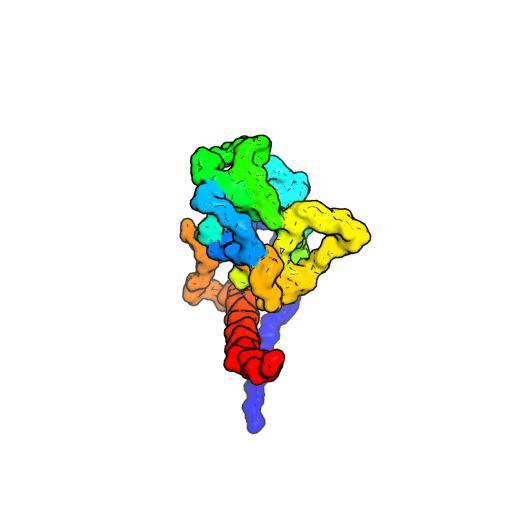A 1
ATOM 962 C C . LEU A 1 128 ? -2.131 2.159 -10.816 1.00 92.00 128 LEU A C 1
ATOM 964 O O . LEU A 1 128 ? -2.175 1.846 -12.001 1.00 92.00 128 LEU A O 1
ATOM 968 N N . GLU A 1 129 ? -2.315 3.408 -10.397 1.00 90.88 129 GLU A N 1
ATOM 969 C CA . GLU A 1 129 ? -2.308 4.574 -11.286 1.00 90.88 129 GLU A CA 1
ATOM 970 C C . GLU A 1 129 ? -0.867 4.866 -11.704 1.00 90.88 129 GLU A C 1
ATOM 972 O O . GLU A 1 129 ? 0.003 4.999 -10.832 1.00 90.88 129 GLU A O 1
ATOM 977 N N . LEU A 1 130 ? -0.599 4.984 -13.004 1.00 88.50 130 LEU A N 1
ATOM 978 C CA . LEU A 1 130 ? 0.753 5.239 -13.485 1.00 88.50 130 LEU A CA 1
ATOM 979 C C . LEU A 1 130 ? 1.109 6.727 -13.363 1.00 88.50 130 LEU A C 1
ATOM 981 O O . LEU A 1 130 ? 0.236 7.598 -13.423 1.00 88.50 130 LEU A O 1
ATOM 985 N N . PRO A 1 131 ? 2.399 7.064 -13.188 1.00 82.25 131 PRO A N 1
ATOM 986 C CA . PRO A 1 131 ? 2.831 8.453 -13.232 1.00 82.25 131 PRO A CA 1
ATOM 987 C C . PRO A 1 131 ? 2.509 9.046 -14.609 1.00 82.25 131 PRO A C 1
ATOM 989 O O . PRO A 1 131 ? 2.958 8.522 -15.623 1.00 82.25 131 PRO A O 1
ATOM 992 N N . GLY A 1 132 ? 1.756 10.146 -14.642 1.00 72.12 132 GLY A N 1
ATOM 993 C CA . GLY A 1 132 ? 1.360 10.799 -15.893 1.00 72.12 132 GLY A CA 1
ATOM 994 C C . GLY A 1 132 ? -0.059 10.479 -16.374 1.00 72.12 132 GLY A C 1
ATOM 995 O O . GLY A 1 132 ? -0.560 11.232 -17.201 1.00 72.12 132 GLY A O 1
ATOM 996 N N . ASP A 1 133 ? -0.761 9.506 -15.776 1.00 65.62 133 ASP A N 1
ATOM 997 C CA . ASP A 1 133 ? -2.188 9.213 -16.048 1.00 65.62 133 ASP A CA 1
ATOM 998 C C . ASP A 1 133 ? -3.155 10.314 -15.542 1.00 65.62 133 ASP A C 1
ATOM 1000 O O . ASP A 1 133 ? -4.354 10.104 -15.394 1.00 65.62 133 ASP A O 1
ATOM 1004 N N . ALA A 1 134 ? -2.666 11.535 -15.299 1.00 53.81 134 ALA A N 1
ATOM 1005 C CA . ALA A 1 134 ? -3.492 12.705 -14.992 1.00 53.81 134 ALA A CA 1
ATOM 1006 C C . ALA A 1 134 ? -4.210 13.279 -16.235 1.00 53.81 134 ALA A C 1
ATOM 1008 O O . ALA A 1 134 ? -4.829 14.344 -16.161 1.00 53.81 134 ALA A O 1
ATOM 1009 N N . SER A 1 135 ? -4.110 12.613 -17.390 1.00 43.25 135 SER A N 1
ATOM 1010 C CA . SER A 1 135 ? -4.740 13.026 -18.640 1.00 43.25 135 SER A CA 1
ATOM 1011 C C . SER A 1 135 ? -6.252 12.765 -18.628 1.00 43.25 135 SER A C 1
ATOM 1013 O O . SER A 1 135 ? -6.723 11.731 -19.088 1.00 43.25 135 SER A O 1
ATOM 1015 N N . GLY A 1 136 ? -7.010 13.749 -18.144 1.00 44.16 136 GLY A N 1
ATOM 1016 C CA . GLY A 1 136 ? -8.325 14.128 -18.679 1.00 44.16 136 GLY A CA 1
ATOM 1017 C C . GLY A 1 136 ? -9.560 13.325 -18.261 1.00 44.16 136 GLY A C 1
ATOM 1018 O O . GLY A 1 136 ? -10.618 13.937 -18.144 1.00 44.16 136 GLY A O 1
ATOM 1019 N N . ASP A 1 137 ? -9.449 12.026 -17.990 1.00 48.75 137 ASP A N 1
ATOM 1020 C CA . ASP A 1 137 ? -10.566 11.221 -17.484 1.00 48.75 137 ASP A CA 1
ATOM 1021 C C . ASP A 1 137 ? -10.420 10.983 -15.983 1.00 48.75 137 ASP A C 1
ATOM 1023 O O . ASP A 1 137 ? -9.319 10.844 -15.448 1.00 48.75 137 ASP A O 1
ATOM 1027 N N . GLN A 1 138 ? -11.545 11.020 -15.273 1.00 55.25 138 GLN A N 1
ATOM 1028 C CA . GLN A 1 138 ? -11.579 10.927 -13.818 1.00 55.25 138 GLN A CA 1
ATOM 1029 C C . GLN A 1 138 ? -10.751 9.731 -13.320 1.00 55.25 138 GLN A C 1
ATOM 1031 O O . GLN A 1 138 ? -10.813 8.658 -13.922 1.00 55.25 138 GLN A O 1
ATOM 1036 N N . PRO A 1 139 ? -9.994 9.881 -12.216 1.00 60.91 139 PRO A N 1
ATOM 1037 C CA . PRO A 1 139 ? -9.202 8.782 -11.681 1.00 60.91 139 PRO A CA 1
ATOM 1038 C C . PRO A 1 139 ? -10.105 7.569 -11.460 1.00 60.91 139 PRO A C 1
ATOM 1040 O O . PRO A 1 139 ? -11.127 7.690 -10.776 1.00 60.91 139 PRO A O 1
ATOM 1043 N N . ALA A 1 140 ? -9.717 6.418 -12.027 1.00 69.12 140 ALA A N 1
ATOM 1044 C CA . ALA A 1 140 ? -10.496 5.185 -11.958 1.00 69.12 140 ALA A CA 1
ATOM 1045 C C . ALA A 1 140 ? -10.972 4.944 -10.524 1.00 69.12 140 ALA A C 1
ATOM 1047 O O . ALA A 1 140 ? -10.203 5.067 -9.554 1.00 69.12 140 ALA A O 1
ATOM 1048 N N . SER A 1 141 ? -12.253 4.632 -10.374 1.00 81.12 141 SER A N 1
ATOM 1049 C CA . SER A 1 141 ? -12.859 4.429 -9.069 1.00 81.12 141 SER A CA 1
ATOM 1050 C C . SER A 1 141 ? -12.157 3.289 -8.320 1.00 81.12 141 SER A C 1
ATOM 1052 O O . SER A 1 141 ? -11.552 2.390 -8.904 1.00 81.12 141 SER A O 1
ATOM 1054 N N . PHE A 1 142 ? -12.234 3.297 -6.989 1.00 80.25 142 PHE A N 1
ATOM 1055 C CA . PHE A 1 142 ? -11.637 2.233 -6.173 1.00 80.25 142 PHE A CA 1
ATOM 1056 C C . PHE A 1 142 ? -12.151 0.832 -6.561 1.00 80.25 142 PHE A C 1
ATOM 1058 O O . PHE A 1 142 ? -11.379 -0.121 -6.585 1.00 80.25 142 PHE A O 1
ATOM 1065 N N . GLN A 1 143 ? -13.432 0.716 -6.929 1.00 80.00 143 GLN A N 1
ATOM 1066 C CA . GLN A 1 143 ? -14.040 -0.545 -7.369 1.00 80.00 143 GLN A CA 1
ATOM 1067 C C . GLN A 1 143 ? -13.522 -0.994 -8.736 1.00 80.00 143 GLN A C 1
ATOM 1069 O O . GLN A 1 143 ? -13.267 -2.180 -8.938 1.00 80.00 143 GLN A O 1
ATOM 1074 N N . GLU A 1 144 ? -13.291 -0.060 -9.657 1.00 81.88 144 GLU A N 1
ATOM 1075 C CA . GLU A 1 144 ? -12.625 -0.374 -10.921 1.00 81.88 144 GLU A CA 1
ATOM 1076 C C . GLU A 1 144 ? -11.196 -0.842 -10.677 1.00 81.88 144 GLU A C 1
ATOM 1078 O O . GLU A 1 144 ? -10.809 -1.855 -11.239 1.00 81.88 144 GLU A O 1
ATOM 1083 N N . ARG A 1 145 ? -10.444 -0.217 -9.7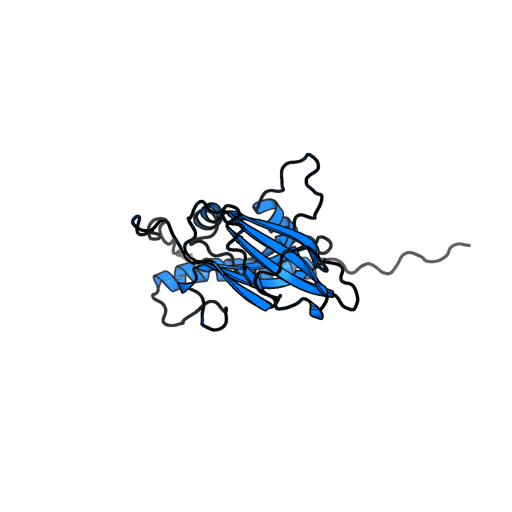64 1.00 83.25 145 ARG A N 1
ATOM 1084 C CA . ARG A 1 145 ? -9.086 -0.671 -9.417 1.00 83.25 145 ARG A CA 1
ATOM 1085 C C . ARG A 1 145 ? -9.047 -2.035 -8.745 1.00 83.25 145 ARG A C 1
ATOM 1087 O O . ARG A 1 145 ? -8.124 -2.802 -9.013 1.00 83.25 145 ARG A O 1
ATOM 1094 N N . LEU A 1 146 ? -10.021 -2.337 -7.888 1.00 82.75 146 LEU A N 1
ATOM 1095 C CA . LEU A 1 146 ? -10.207 -3.669 -7.310 1.00 82.75 146 LEU A CA 1
ATOM 1096 C C . LEU A 1 146 ? -10.459 -4.701 -8.411 1.00 82.75 146 LEU A C 1
ATOM 1098 O O . LEU A 1 146 ? -9.783 -5.727 -8.484 1.00 82.75 146 LEU A O 1
ATOM 1102 N N . ARG A 1 147 ? -11.409 -4.407 -9.303 1.00 81.06 147 ARG A N 1
ATOM 1103 C CA . ARG A 1 147 ? -11.769 -5.292 -10.413 1.00 81.06 147 ARG A CA 1
ATOM 1104 C C . ARG A 1 147 ? -10.603 -5.469 -11.384 1.00 81.06 147 ARG A C 1
ATOM 1106 O O . ARG A 1 147 ? -10.297 -6.586 -11.787 1.00 81.06 147 ARG A O 1
ATOM 1113 N N . GLU A 1 148 ? -9.931 -4.381 -11.745 1.00 81.06 148 GLU A N 1
ATOM 1114 C CA . GLU A 1 148 ? -8.789 -4.392 -12.652 1.00 81.06 148 GLU A CA 1
ATOM 1115 C C . GLU A 1 148 ? -7.596 -5.126 -12.050 1.00 81.06 148 GLU A C 1
ATOM 1117 O O . GLU A 1 148 ? -7.003 -5.955 -12.738 1.00 81.06 148 GLU A O 1
ATOM 1122 N N . GLY A 1 149 ? -7.290 -4.874 -10.775 1.00 76.75 149 GLY A N 1
ATOM 1123 C CA . GLY A 1 149 ? -6.217 -5.543 -10.047 1.00 76.75 149 GLY A CA 1
ATOM 1124 C C . GLY A 1 149 ? -6.417 -7.056 -9.980 1.00 76.75 149 GLY A C 1
ATOM 1125 O O . GLY A 1 149 ? -5.446 -7.803 -10.123 1.00 76.75 149 GLY A O 1
ATOM 1126 N N . ALA A 1 150 ? -7.665 -7.512 -9.834 1.00 77.62 150 ALA A N 1
ATOM 1127 C CA . ALA A 1 150 ? -8.015 -8.930 -9.841 1.00 77.62 150 ALA A CA 1
ATOM 1128 C C . ALA A 1 150 ? -7.901 -9.577 -11.236 1.00 77.62 150 ALA A C 1
ATOM 1130 O O . ALA A 1 150 ? -7.444 -10.713 -11.346 1.00 77.62 150 ALA A O 1
ATOM 1131 N N . LEU A 1 151 ? -8.295 -8.867 -12.300 1.00 74.62 151 LEU A N 1
ATOM 1132 C CA . LEU A 1 151 ? -8.452 -9.448 -13.640 1.00 74.62 151 LEU A CA 1
ATOM 1133 C C . LEU A 1 151 ? -7.219 -9.319 -14.554 1.00 74.62 151 LEU A C 1
ATOM 1135 O O . LEU A 1 151 ? -6.964 -10.224 -15.346 1.00 74.62 151 LEU A O 1
ATOM 1139 N N . HIS A 1 152 ? -6.457 -8.222 -14.491 1.00 62.88 152 HIS A N 1
ATOM 1140 C CA . HIS A 1 152 ? -5.477 -7.893 -15.537 1.00 62.88 152 HIS A CA 1
ATOM 1141 C C . HIS A 1 152 ? -4.046 -8.259 -15.135 1.00 62.88 152 HIS A C 1
ATOM 1143 O O . HIS A 1 152 ? -3.477 -7.705 -14.197 1.00 62.88 152 HIS A O 1
ATOM 1149 N N . SER A 1 153 ? -3.429 -9.172 -15.887 1.00 62.91 153 SER A N 1
ATOM 1150 C CA . SER A 1 153 ? -2.043 -9.607 -15.672 1.00 62.91 153 SER A CA 1
ATOM 1151 C C . SER A 1 153 ? -0.988 -8.594 -16.130 1.00 62.91 153 SER A C 1
ATOM 1153 O O . SER A 1 153 ? 0.142 -8.672 -15.655 1.00 62.91 153 SER A O 1
ATOM 1155 N N . GLN A 1 154 ? -1.337 -7.654 -17.019 1.00 74.75 154 GLN A N 1
ATOM 1156 C CA . GLN A 1 154 ? -0.358 -6.781 -17.684 1.00 74.75 154 GLN A CA 1
ATOM 1157 C C . GLN A 1 154 ? -0.238 -5.363 -17.110 1.00 74.75 154 GLN A C 1
ATOM 1159 O O . GLN A 1 154 ? 0.771 -4.707 -17.351 1.00 74.75 154 GLN A O 1
ATOM 1164 N N . ARG A 1 155 ? -1.223 -4.873 -16.344 1.00 83.50 155 ARG A N 1
ATOM 1165 C CA . ARG A 1 155 ? -1.108 -3.564 -15.680 1.00 83.50 155 ARG A CA 1
ATOM 1166 C C . ARG A 1 155 ? -0.363 -3.690 -14.346 1.00 83.50 155 ARG A C 1
ATOM 1168 O O . ARG A 1 155 ? -0.579 -4.675 -13.633 1.00 83.50 155 ARG A O 1
ATOM 1175 N N . PRO A 1 156 ? 0.467 -2.697 -13.970 1.00 91.19 156 PRO A N 1
ATOM 1176 C CA . PRO A 1 156 ? 1.068 -2.648 -12.647 1.00 91.19 156 PRO A CA 1
ATOM 1177 C C . PRO A 1 156 ? 0.018 -2.720 -11.536 1.00 91.19 156 PRO A C 1
ATOM 1179 O O . PRO A 1 156 ? -0.991 -2.014 -11.563 1.00 91.19 156 PRO A O 1
ATOM 1182 N N . ARG A 1 157 ? 0.250 -3.583 -10.548 1.00 93.25 157 ARG A N 1
ATOM 1183 C CA . ARG A 1 157 ? -0.675 -3.816 -9.433 1.00 93.25 157 ARG A CA 1
ATOM 1184 C C . ARG A 1 157 ? 0.063 -4.159 -8.151 1.00 93.25 157 ARG A C 1
ATOM 1186 O O . ARG A 1 157 ? 1.177 -4.682 -8.183 1.00 93.25 157 ARG A O 1
ATOM 1193 N N . VAL A 1 158 ? -0.588 -3.898 -7.026 1.00 93.44 158 VAL A N 1
ATOM 1194 C CA . VAL A 1 158 ? -0.061 -4.140 -5.682 1.00 93.44 158 VAL A CA 1
ATOM 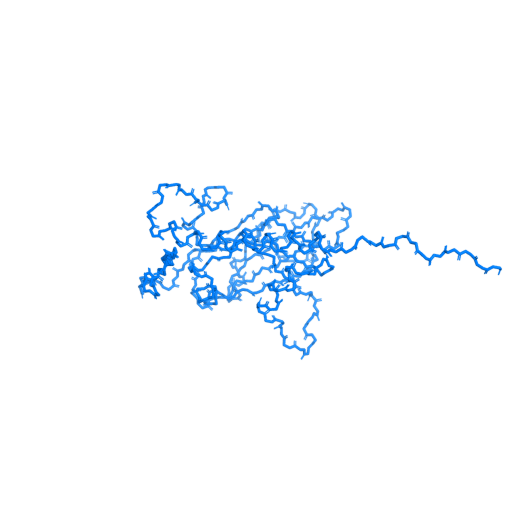1195 C C . VAL A 1 158 ? -1.044 -4.971 -4.863 1.00 93.44 158 VAL A C 1
ATOM 1197 O O . VAL A 1 158 ? -2.249 -4.740 -4.918 1.00 93.44 158 VAL A O 1
ATOM 1200 N N . CYS A 1 159 ? -0.534 -5.944 -4.113 1.00 91.62 159 CYS A N 1
ATOM 1201 C CA . CYS A 1 159 ? -1.295 -6.749 -3.167 1.00 91.62 159 CYS A CA 1
ATOM 1202 C C . CYS A 1 159 ? -1.130 -6.170 -1.761 1.00 91.62 159 CYS A C 1
ATOM 1204 O O . CYS A 1 159 ? -0.050 -6.260 -1.167 1.00 91.62 159 CYS A O 1
ATOM 1206 N N . LEU A 1 160 ? -2.196 -5.568 -1.230 1.00 90.19 160 LEU A N 1
ATOM 1207 C CA . LEU A 1 160 ? -2.173 -4.872 0.055 1.00 90.19 160 LEU A CA 1
ATOM 1208 C C . LEU A 1 160 ? -3.038 -5.556 1.108 1.00 90.19 160 LEU A C 1
ATOM 1210 O O . LEU A 1 160 ? -4.073 -6.156 0.822 1.00 90.19 160 LEU A O 1
ATOM 1214 N N . THR A 1 161 ? -2.623 -5.404 2.360 1.00 86.44 161 THR A N 1
ATOM 1215 C CA . THR A 1 161 ? -3.489 -5.558 3.528 1.00 86.44 161 THR A CA 1
ATOM 1216 C C . THR A 1 161 ? -3.542 -4.244 4.283 1.00 86.44 161 THR A C 1
ATOM 1218 O O . THR A 1 161 ? -2.506 -3.647 4.556 1.00 86.44 161 THR A O 1
ATOM 1221 N N . ILE A 1 162 ? -4.749 -3.793 4.599 1.00 87.00 162 ILE A N 1
ATOM 1222 C CA . ILE A 1 162 ? -5.031 -2.604 5.395 1.00 87.00 162 ILE A CA 1
ATOM 1223 C C . ILE A 1 162 ? -5.974 -3.051 6.501 1.00 87.00 162 ILE A C 1
ATOM 1225 O O . ILE A 1 162 ? -7.029 -3.611 6.222 1.00 87.00 162 ILE A O 1
ATOM 1229 N N . CYS A 1 163 ? -5.602 -2.827 7.749 1.00 82.12 163 CYS A N 1
ATOM 1230 C CA . CYS A 1 163 ? -6.426 -3.183 8.901 1.00 82.12 163 CYS A CA 1
ATOM 1231 C C . CYS A 1 163 ? -6.096 -2.262 10.072 1.00 82.12 163 CYS A C 1
ATOM 1233 O O . CYS A 1 163 ? -5.154 -1.466 9.998 1.00 82.12 163 CYS A O 1
ATOM 1235 N N . LYS A 1 164 ? -6.876 -2.336 11.151 1.00 78.44 164 LYS A N 1
ATOM 1236 C CA . LYS A 1 164 ? -6.556 -1.580 12.363 1.00 78.44 164 LYS A CA 1
ATOM 1237 C C . LYS A 1 164 ? -5.269 -2.134 12.963 1.00 78.44 164 LYS A C 1
ATOM 1239 O O . LYS A 1 164 ? -5.061 -3.342 12.984 1.00 78.44 164 LYS A O 1
ATOM 1244 N N . ALA A 1 165 ? -4.418 -1.262 13.489 1.00 70.12 165 ALA A N 1
ATOM 1245 C CA . ALA A 1 165 ? -3.144 -1.671 14.074 1.00 70.12 165 ALA A CA 1
ATOM 1246 C C . ALA A 1 165 ? -3.327 -2.633 15.264 1.00 70.12 165 ALA A C 1
ATOM 1248 O O . ALA A 1 165 ? -2.487 -3.496 15.484 1.00 70.12 165 ALA A O 1
ATOM 1249 N N . ALA A 1 166 ? -4.449 -2.528 15.987 1.00 64.94 166 ALA A N 1
ATOM 1250 C CA . ALA A 1 166 ? -4.812 -3.453 17.063 1.00 64.94 166 ALA A CA 1
ATOM 1251 C C . ALA A 1 166 ? -5.072 -4.896 16.581 1.00 64.94 166 ALA A C 1
ATOM 1253 O O . ALA A 1 166 ? -4.972 -5.826 17.376 1.00 64.94 166 ALA A O 1
ATOM 1254 N N . ASP A 1 167 ? -5.372 -5.087 15.293 1.00 60.53 167 ASP A N 1
ATOM 1255 C CA . ASP A 1 167 ? -5.650 -6.394 14.690 1.00 60.53 167 ASP A CA 1
ATOM 1256 C C . ASP A 1 167 ? -4.385 -7.052 14.102 1.00 60.53 167 ASP A C 1
ATOM 1258 O O . ASP A 1 167 ? -4.468 -8.125 13.501 1.00 60.53 167 ASP A O 1
ATOM 1262 N N . VAL A 1 168 ? -3.207 -6.432 14.256 1.00 55.53 168 VAL A N 1
ATOM 1263 C CA . VAL A 1 168 ? -1.939 -6.901 13.677 1.00 55.53 168 VAL A CA 1
ATOM 1264 C C . VAL A 1 168 ? -0.966 -7.354 14.754 1.00 55.53 168 VAL A C 1
ATOM 1266 O O . VAL A 1 168 ? -0.718 -6.672 15.745 1.00 55.53 168 VAL A O 1
ATOM 1269 N N . GLY A 1 169 ? -0.402 -8.539 14.546 1.00 52.84 169 GLY A N 1
ATOM 1270 C CA . GLY A 1 169 ? 0.570 -9.151 15.434 1.00 52.84 169 GLY A CA 1
ATOM 1271 C C . GLY A 1 169 ? 1.953 -8.530 15.290 1.00 52.84 169 GLY A C 1
ATOM 1272 O O . GLY A 1 169 ? 2.218 -7.787 14.346 1.00 52.84 169 GLY A O 1
ATOM 1273 N N . PRO A 1 170 ? 2.891 -8.881 16.182 1.00 42.66 170 PRO A N 1
ATOM 1274 C CA . PRO A 1 170 ? 4.238 -8.309 16.194 1.00 42.66 170 PRO A CA 1
ATOM 1275 C C . PRO A 1 170 ? 5.038 -8.528 14.895 1.00 42.66 170 PRO A C 1
ATOM 1277 O O . PRO A 1 170 ? 6.061 -7.879 14.707 1.00 42.66 170 PRO A O 1
ATOM 1280 N N . GLN A 1 171 ? 4.587 -9.412 13.996 1.00 46.16 171 GLN A N 1
ATOM 1281 C CA . GLN A 1 171 ? 5.221 -9.675 12.698 1.00 46.16 171 GLN A CA 1
ATOM 1282 C C . GLN A 1 171 ? 4.467 -9.098 11.487 1.00 46.16 171 GLN A C 1
ATOM 1284 O O . GLN A 1 171 ? 4.760 -9.470 10.356 1.00 46.16 171 GLN A O 1
ATOM 1289 N N . GLY A 1 172 ? 3.478 -8.220 11.680 1.00 42.97 172 GLY A N 1
ATOM 1290 C CA . GLY A 1 172 ? 2.720 -7.657 10.554 1.00 42.97 172 GLY A CA 1
ATOM 1291 C C . GLY A 1 172 ? 1.674 -8.611 9.958 1.00 42.97 172 GLY A C 1
ATOM 1292 O O . GLY A 1 172 ? 0.945 -8.234 9.041 1.00 42.97 172 GLY A O 1
ATOM 1293 N N . SER A 1 173 ? 1.565 -9.832 10.486 1.00 50.44 173 SER A N 1
ATOM 1294 C CA . SER A 1 173 ? 0.472 -10.754 10.196 1.00 50.44 173 SER A CA 1
ATOM 1295 C C . SER A 1 173 ? -0.767 -10.379 11.019 1.00 50.44 173 SER A C 1
ATOM 1297 O O . SER A 1 173 ? -0.630 -10.014 12.189 1.00 50.44 173 SER A O 1
ATOM 1299 N N . PRO A 1 174 ? -1.984 -10.458 10.455 1.00 55.19 174 PRO A N 1
ATOM 1300 C CA . PRO A 1 174 ? -3.189 -10.243 11.242 1.00 55.19 174 PRO A CA 1
ATOM 1301 C C . PRO A 1 174 ? -3.261 -11.269 12.378 1.00 55.19 174 PRO A C 1
ATOM 1303 O O . PRO A 1 174 ? -3.052 -12.465 12.155 1.00 55.19 174 PRO A O 1
ATOM 1306 N N . LEU A 1 175 ? -3.557 -10.805 13.594 1.00 54.53 175 LEU A N 1
ATOM 1307 C CA . LEU A 1 175 ? -3.805 -11.653 14.758 1.00 54.53 175 LEU A CA 1
ATOM 1308 C C . LEU A 1 175 ? -5.145 -12.371 14.576 1.00 54.53 175 LEU A C 1
ATOM 1310 O O . LEU A 1 175 ? -6.165 -11.981 15.138 1.00 54.53 175 LEU A O 1
ATOM 1314 N N . LEU A 1 176 ? -5.137 -13.471 13.826 1.00 51.31 176 LEU A N 1
ATOM 1315 C CA . LEU A 1 176 ? -6.159 -14.512 13.926 1.00 51.31 176 LEU A CA 1
ATOM 1316 C C . LEU A 1 176 ? -5.916 -15.289 15.223 1.00 51.31 176 LEU A C 1
ATOM 1318 O O . LEU A 1 176 ? -5.491 -16.442 15.213 1.00 51.31 176 LEU A O 1
ATOM 1322 N N . ALA A 1 177 ? -6.119 -14.639 16.366 1.00 48.34 177 ALA A N 1
ATOM 1323 C CA . ALA A 1 177 ? -6.091 -15.345 17.633 1.00 48.34 177 ALA A CA 1
ATOM 1324 C C . ALA A 1 177 ? -7.336 -16.240 17.690 1.00 48.34 177 ALA A C 1
ATOM 1326 O O . ALA A 1 177 ? -8.466 -15.748 17.656 1.00 48.34 177 ALA A O 1
ATOM 1327 N N . ALA A 1 178 ? -7.143 -17.559 17.781 1.00 46.00 178 ALA A N 1
ATOM 1328 C CA . ALA A 1 178 ? -8.230 -18.524 17.992 1.00 46.00 178 ALA A CA 1
ATOM 1329 C C . ALA A 1 178 ? -9.093 -18.166 19.224 1.00 46.00 178 ALA A C 1
ATOM 1331 O O . ALA A 1 178 ? -10.291 -18.470 19.262 1.00 46.00 178 ALA A O 1
ATOM 1332 N N . ASP A 1 179 ? -8.476 -17.440 20.160 1.00 43.38 179 ASP A N 1
ATOM 1333 C CA . ASP A 1 179 ? -9.005 -16.991 21.446 1.00 43.38 179 ASP A CA 1
ATOM 1334 C C . ASP A 1 179 ? -9.700 -15.620 21.376 1.00 43.38 179 ASP A C 1
ATOM 1336 O O . ASP A 1 179 ? -10.198 -15.121 22.386 1.00 43.38 179 ASP A O 1
ATOM 1340 N N . ALA A 1 180 ? -9.743 -14.981 20.200 1.00 51.88 180 ALA A N 1
ATOM 1341 C CA . ALA A 1 180 ? -10.438 -13.711 20.039 1.00 51.88 180 ALA A CA 1
ATOM 1342 C C . ALA A 1 180 ? -11.942 -13.872 20.357 1.00 51.88 180 ALA A C 1
ATOM 1344 O O . ALA A 1 180 ? -12.547 -14.902 20.023 1.00 51.88 180 ALA A O 1
ATOM 1345 N N . PRO A 1 181 ? -12.588 -12.858 20.970 1.00 52.22 181 PRO A N 1
ATOM 1346 C CA . PRO A 1 181 ? -14.016 -12.899 21.258 1.00 52.22 181 PRO A CA 1
ATOM 1347 C C . PRO A 1 181 ? -14.832 -13.268 20.007 1.00 52.22 181 PRO A C 1
ATOM 1349 O O . PRO A 1 181 ? -14.479 -12.843 18.903 1.00 52.22 181 PRO A O 1
ATOM 1352 N N . PRO A 1 182 ? -15.934 -14.034 20.133 1.00 49.00 182 PRO A N 1
ATOM 1353 C CA . PRO A 1 182 ? -16.731 -14.487 18.990 1.00 49.00 182 PRO A CA 1
ATOM 1354 C C . PRO A 1 182 ? -17.099 -13.375 17.995 1.00 49.00 182 PRO A C 1
ATOM 1356 O O . PRO A 1 182 ? -17.011 -13.596 16.794 1.00 49.00 182 PRO A O 1
ATOM 1359 N N . ALA A 1 183 ? -17.419 -12.170 18.476 1.00 52.59 183 ALA A N 1
ATOM 1360 C CA . ALA A 1 183 ? -17.736 -11.018 17.629 1.00 52.59 183 ALA A CA 1
ATOM 1361 C C . ALA A 1 183 ? -16.537 -10.521 16.794 1.00 52.59 183 ALA A C 1
ATOM 1363 O O . ALA A 1 183 ? -16.692 -10.207 15.616 1.00 52.59 183 ALA A O 1
ATOM 1364 N N . ALA A 1 184 ? -15.330 -10.513 17.373 1.00 51.19 184 ALA A N 1
ATOM 1365 C CA . ALA A 1 184 ? -14.099 -10.133 16.677 1.00 51.19 184 ALA A CA 1
ATOM 1366 C C . ALA A 1 184 ? -13.705 -11.181 15.629 1.00 51.19 184 ALA A C 1
ATOM 1368 O O . ALA A 1 184 ? -13.323 -10.830 14.514 1.00 51.19 184 ALA A O 1
ATOM 1369 N N . ARG A 1 185 ? -13.897 -12.469 15.945 1.00 53.28 185 ARG A N 1
ATOM 1370 C CA . ARG A 1 185 ? -13.738 -13.550 14.966 1.00 53.28 185 ARG A CA 1
ATOM 1371 C C . ARG A 1 185 ? -14.719 -13.354 13.811 1.00 53.28 185 ARG A C 1
ATOM 1373 O O . ARG A 1 185 ? -14.289 -13.219 12.679 1.00 53.28 185 ARG A O 1
ATOM 1380 N N . VAL A 1 186 ? -16.017 -13.219 14.062 1.00 53.00 186 VAL A N 1
ATOM 1381 C CA . VAL A 1 186 ? -17.005 -13.041 12.980 1.00 53.00 186 VAL A CA 1
ATOM 1382 C C . VAL A 1 186 ? -16.678 -11.838 12.073 1.00 53.00 186 VAL A C 1
ATOM 1384 O O . VAL A 1 186 ? -16.765 -11.969 10.852 1.00 53.00 186 VAL A O 1
ATOM 1387 N N . GLY A 1 187 ? -16.207 -10.716 12.635 1.00 54.88 187 GLY A N 1
ATOM 1388 C CA . GLY A 1 187 ? -15.755 -9.555 11.854 1.00 54.88 187 GLY A CA 1
ATOM 1389 C C . GLY A 1 187 ? -14.513 -9.820 10.987 1.00 54.88 187 GLY A C 1
ATOM 1390 O O . GLY A 1 187 ? -14.474 -9.434 9.821 1.00 54.88 187 GLY A O 1
ATOM 1391 N N . GLN A 1 188 ? -13.518 -10.541 11.513 1.00 55.00 188 GLN A N 1
ATOM 1392 C CA . GLN A 1 188 ? -12.288 -10.897 10.787 1.00 55.00 188 GLN A CA 1
ATOM 1393 C C . GLN A 1 188 ? -12.520 -11.980 9.718 1.00 55.00 188 GLN A C 1
ATOM 1395 O O . GLN A 1 188 ? -11.888 -11.973 8.657 1.00 55.00 188 GLN A O 1
ATOM 1400 N N . TRP A 1 189 ? -13.459 -12.897 9.966 1.00 51.88 189 TRP A N 1
ATOM 1401 C CA . TRP A 1 189 ? -13.797 -13.980 9.047 1.00 51.88 189 TRP A CA 1
ATOM 1402 C C . TRP A 1 189 ? -14.488 -13.472 7.784 1.00 51.88 189 TRP A C 1
ATOM 1404 O O . TRP A 1 189 ? -14.277 -14.055 6.730 1.00 51.88 189 TRP A O 1
ATOM 1414 N N . GLY A 1 190 ? -15.249 -12.375 7.830 1.00 57.97 190 GLY A N 1
ATOM 1415 C CA . GLY A 1 190 ? -15.870 -11.805 6.628 1.00 57.97 190 GLY A CA 1
ATOM 1416 C C . GLY A 1 190 ? -14.843 -11.431 5.551 1.00 57.97 190 GLY A C 1
ATOM 1417 O O . GLY A 1 190 ? -14.983 -11.819 4.390 1.00 57.97 190 GLY A O 1
ATOM 1418 N N . ALA A 1 191 ? -13.770 -10.736 5.938 1.00 57.44 191 ALA A N 1
ATOM 1419 C CA . ALA A 1 191 ? -12.685 -10.372 5.026 1.00 57.44 191 ALA A CA 1
ATOM 1420 C C . ALA A 1 191 ? -11.887 -11.600 4.554 1.00 57.44 191 ALA A C 1
ATOM 1422 O O . ALA A 1 191 ? -11.576 -11.714 3.368 1.00 57.44 191 ALA A O 1
ATOM 1423 N N . LEU A 1 192 ? -11.617 -12.547 5.458 1.00 54.59 192 LEU A N 1
ATOM 1424 C CA . LEU A 1 192 ? -10.900 -13.782 5.138 1.00 54.59 192 LEU A CA 1
ATOM 1425 C C . LEU A 1 192 ? -11.697 -14.692 4.186 1.00 54.59 192 LEU A C 1
ATOM 1427 O O . LEU A 1 192 ? -11.151 -15.198 3.211 1.00 54.59 192 LEU A O 1
ATOM 1431 N N . LEU A 1 193 ? -12.998 -14.869 4.430 1.00 52.28 193 LEU A N 1
ATOM 1432 C CA . LEU A 1 193 ? -13.905 -15.667 3.602 1.00 52.28 193 LEU A CA 1
ATOM 1433 C C . LEU A 1 193 ? -14.092 -15.031 2.225 1.00 52.28 193 LEU A C 1
ATOM 1435 O O . LEU A 1 193 ? -14.066 -15.742 1.223 1.00 52.28 193 LEU A O 1
ATOM 1439 N N . ARG A 1 194 ? -14.211 -13.698 2.149 1.00 58.28 194 ARG A N 1
ATOM 1440 C CA . ARG A 1 194 ? -14.220 -12.982 0.865 1.00 58.28 194 ARG A CA 1
ATOM 1441 C C . ARG A 1 194 ? -12.902 -13.133 0.119 1.00 58.28 194 ARG A C 1
ATOM 1443 O O . ARG A 1 194 ? -12.929 -13.364 -1.082 1.00 58.28 194 ARG A O 1
ATOM 1450 N N . SER A 1 195 ? -11.767 -13.058 0.811 1.00 56.34 195 SER A N 1
ATOM 1451 C CA . SER A 1 195 ? -10.454 -13.309 0.210 1.00 56.34 195 SER A CA 1
ATOM 1452 C C . SER A 1 195 ? -10.346 -14.746 -0.312 1.00 56.34 195 SER A C 1
ATOM 1454 O O . SER A 1 195 ? -9.926 -14.951 -1.447 1.00 56.34 195 SER A O 1
ATOM 1456 N N . GLN A 1 196 ? -10.832 -15.739 0.440 1.00 56.56 196 GLN A N 1
ATOM 1457 C CA . GLN A 1 196 ? -10.912 -17.127 -0.025 1.00 56.56 196 GLN A CA 1
ATOM 1458 C C . GLN A 1 196 ? -11.808 -17.274 -1.260 1.00 56.56 196 GLN A C 1
ATOM 1460 O O . GLN A 1 196 ? -11.426 -17.944 -2.218 1.00 56.56 196 GLN A O 1
ATOM 1465 N N . GLN A 1 197 ? -12.977 -16.629 -1.268 1.00 58.91 197 GLN A N 1
ATOM 1466 C CA . GLN A 1 197 ? -13.880 -16.620 -2.419 1.00 58.91 197 GLN A CA 1
ATOM 1467 C C . GLN A 1 197 ? -13.229 -15.956 -3.636 1.00 58.91 197 GLN A C 1
ATOM 1469 O O . GLN A 1 197 ? -13.275 -16.515 -4.729 1.00 58.91 197 GLN A O 1
ATOM 1474 N N . GLN A 1 198 ? -12.566 -14.812 -3.456 1.00 63.56 198 GLN A N 1
ATOM 1475 C CA . GLN A 1 198 ? -11.819 -14.127 -4.512 1.00 63.56 198 GLN A CA 1
ATOM 1476 C C . GLN A 1 198 ? -10.670 -14.994 -5.034 1.00 63.56 198 GLN A C 1
ATOM 1478 O O . GLN A 1 198 ? -10.506 -15.125 -6.243 1.00 63.56 198 GLN A O 1
ATOM 1483 N N . HIS A 1 199 ? -9.913 -15.645 -4.151 1.00 61.00 199 HIS A N 1
ATOM 1484 C CA . HIS A 1 199 ? -8.843 -16.564 -4.527 1.00 61.00 199 HIS A CA 1
ATOM 1485 C C . HIS A 1 199 ? -9.376 -17.770 -5.312 1.00 61.00 199 HIS A C 1
ATOM 1487 O O . HIS A 1 199 ? -8.793 -18.148 -6.328 1.00 61.00 199 HIS A O 1
ATOM 1493 N N . ALA A 1 200 ? -10.498 -18.355 -4.888 1.00 60.34 200 ALA A N 1
ATOM 1494 C CA . ALA A 1 200 ? -11.151 -19.458 -5.588 1.00 60.34 200 ALA A CA 1
ATOM 1495 C C . ALA A 1 200 ? -11.659 -19.035 -6.976 1.00 60.34 200 ALA A C 1
ATOM 1497 O O . ALA A 1 200 ? -11.451 -19.758 -7.952 1.00 60.34 200 ALA A O 1
ATOM 1498 N N . MET A 1 201 ? -12.260 -17.846 -7.089 1.00 62.53 201 MET A N 1
ATOM 1499 C CA . MET A 1 201 ? -12.689 -17.278 -8.370 1.00 62.53 201 MET A CA 1
ATOM 1500 C C . MET A 1 201 ? -11.499 -17.006 -9.296 1.00 62.53 201 MET A C 1
ATOM 1502 O O . MET A 1 201 ? -11.534 -17.407 -10.455 1.00 62.53 201 MET A O 1
ATOM 1506 N N . MET A 1 202 ? -10.427 -16.384 -8.794 1.00 62.16 202 MET A N 1
ATOM 1507 C CA . MET A 1 202 ? -9.214 -16.108 -9.575 1.00 62.16 202 MET A CA 1
ATOM 1508 C C . MET A 1 202 ? -8.522 -17.393 -10.024 1.00 62.16 202 MET A C 1
ATOM 1510 O O . MET A 1 202 ? -8.139 -17.513 -11.184 1.00 62.16 202 MET A O 1
ATOM 1514 N N . SER A 1 203 ? -8.403 -18.374 -9.128 1.00 64.12 203 SER A N 1
ATOM 1515 C CA . SER A 1 203 ? -7.858 -19.690 -9.467 1.00 64.12 203 SER A CA 1
ATOM 1516 C C . SER A 1 203 ? -8.698 -20.342 -10.561 1.00 64.12 203 SER A C 1
ATOM 1518 O O . SER A 1 203 ? -8.148 -20.808 -11.551 1.00 64.12 203 SER A O 1
ATOM 1520 N N . SER A 1 204 ? -10.026 -20.306 -10.446 1.00 64.62 204 SER A N 1
ATOM 1521 C CA . SER A 1 204 ? -10.923 -20.849 -11.473 1.00 64.62 204 SER A CA 1
ATOM 1522 C C . SER A 1 204 ? -10.782 -20.113 -12.810 1.00 64.62 204 SER A C 1
ATOM 1524 O O . SER A 1 204 ? -10.736 -20.755 -13.852 1.00 64.62 204 SER A O 1
ATOM 1526 N N . ALA A 1 205 ? -10.643 -18.784 -12.796 1.00 68.25 205 ALA A N 1
ATOM 1527 C CA . ALA A 1 205 ? -10.446 -17.977 -14.000 1.00 68.25 205 ALA A CA 1
ATOM 1528 C C . ALA A 1 205 ? -9.106 -18.267 -14.698 1.00 68.25 205 ALA A C 1
ATOM 1530 O O . ALA A 1 205 ? -9.064 -18.340 -15.922 1.00 68.25 205 ALA A O 1
ATOM 1531 N N . LEU A 1 206 ? -8.027 -18.478 -13.936 1.00 63.78 206 LEU A N 1
ATOM 1532 C CA . LEU A 1 206 ? -6.719 -18.859 -14.480 1.00 63.78 206 LEU A CA 1
ATOM 1533 C C . LEU A 1 206 ? -6.751 -20.242 -15.142 1.00 63.78 206 LEU A C 1
ATOM 1535 O O . LEU A 1 206 ? -6.174 -20.413 -16.208 1.00 63.78 206 LEU A O 1
ATOM 1539 N N . HIS A 1 207 ? -7.462 -21.207 -14.552 1.00 65.31 207 HIS A N 1
ATOM 1540 C CA . HIS A 1 207 ? -7.630 -22.540 -15.147 1.00 65.31 207 HIS A CA 1
ATOM 1541 C C . HIS A 1 207 ? -8.644 -22.562 -16.302 1.00 65.31 207 HIS A C 1
ATOM 1543 O O . HIS A 1 207 ? -8.651 -23.504 -17.089 1.00 65.31 207 HIS A O 1
ATOM 1549 N N . ALA A 1 208 ? -9.494 -21.538 -16.414 1.00 61.62 208 ALA A N 1
ATOM 1550 C CA . ALA A 1 208 ? -10.432 -21.370 -17.519 1.00 61.62 208 ALA A CA 1
ATOM 1551 C C . ALA A 1 208 ? -9.817 -20.656 -18.734 1.00 61.62 208 ALA A C 1
ATOM 1553 O O . ALA A 1 208 ? -10.467 -20.596 -19.778 1.00 61.62 208 ALA A O 1
ATOM 1554 N N . GLN A 1 209 ? -8.595 -20.113 -18.632 1.00 53.38 209 GLN A N 1
ATOM 1555 C CA . GLN A 1 209 ? -7.908 -19.587 -19.809 1.00 53.38 209 GLN A CA 1
ATOM 1556 C C . GLN A 1 209 ? -7.504 -20.759 -20.712 1.00 53.38 209 GLN A C 1
ATOM 1558 O O . GLN A 1 209 ? -6.742 -21.624 -20.273 1.00 53.38 209 GLN A O 1
ATOM 1563 N N . PRO A 1 210 ? -8.002 -20.819 -21.962 1.00 52.19 210 PRO A N 1
ATOM 1564 C CA . PRO A 1 210 ? -7.539 -21.823 -22.901 1.00 52.19 210 PRO A CA 1
ATOM 1565 C C . PRO A 1 210 ? -6.035 -21.635 -23.093 1.00 52.19 210 PRO A C 1
ATOM 1567 O O . PRO A 1 210 ? -5.555 -20.508 -23.251 1.00 52.19 210 PRO A O 1
ATOM 1570 N N . ALA A 1 211 ? -5.293 -22.742 -23.056 1.00 54.53 211 ALA A N 1
ATOM 1571 C CA . ALA A 1 211 ? -3.896 -22.740 -23.456 1.00 54.53 211 ALA A CA 1
ATOM 1572 C C . ALA A 1 211 ? -3.790 -22.053 -24.828 1.00 54.53 211 ALA A C 1
ATOM 1574 O O . ALA A 1 211 ? -4.645 -22.314 -25.682 1.00 54.53 211 ALA A O 1
ATOM 1575 N N . PRO A 1 212 ? -2.792 -21.179 -25.059 1.00 51.16 212 PRO A N 1
ATOM 1576 C CA . PRO A 1 212 ? -2.557 -20.660 -26.395 1.00 51.16 212 PRO A CA 1
ATOM 1577 C C . PRO A 1 212 ? -2.406 -21.866 -27.321 1.00 51.16 212 PRO A C 1
ATOM 1579 O O . PRO A 1 212 ? -1.506 -22.687 -27.135 1.00 51.16 212 PRO A O 1
ATOM 1582 N N . THR A 1 213 ? -3.338 -22.020 -28.260 1.00 52.38 213 THR A N 1
ATOM 1583 C CA . THR A 1 213 ? -3.277 -23.050 -29.290 1.00 52.38 213 THR A CA 1
ATOM 1584 C C . THR A 1 213 ? -2.056 -22.754 -30.146 1.00 52.38 213 THR A C 1
ATOM 1586 O O . THR A 1 213 ? -2.087 -21.940 -31.064 1.00 52.38 213 THR A O 1
ATOM 1589 N N . ALA A 1 214 ? -0.938 -23.387 -29.797 1.00 54.53 214 ALA A N 1
ATOM 1590 C CA . ALA A 1 214 ? 0.213 -23.518 -30.666 1.00 54.53 214 ALA A CA 1
ATOM 1591 C C . ALA A 1 214 ? -0.204 -24.423 -31.831 1.00 54.53 214 ALA A C 1
ATOM 1593 O O . ALA A 1 214 ? -0.147 -25.645 -31.728 1.00 54.53 214 ALA A O 1
ATOM 1594 N N . GLY A 1 215 ? -0.703 -23.819 -32.906 1.00 55.38 215 GLY A N 1
ATOM 1595 C CA . GLY A 1 215 ? -1.114 -24.552 -34.096 1.00 55.38 215 GLY A CA 1
ATOM 1596 C C . GLY A 1 215 ? -2.031 -23.732 -34.984 1.00 55.38 215 GLY A C 1
ATOM 1597 O O . GLY A 1 215 ? -3.235 -23.924 -34.928 1.00 55.38 215 GLY A O 1
ATOM 1598 N N . ASP A 1 216 ? -1.454 -22.804 -35.749 1.00 50.81 216 ASP A N 1
ATOM 1599 C CA . ASP A 1 216 ? -1.879 -22.541 -37.132 1.00 50.81 216 ASP A CA 1
ATOM 1600 C C . ASP A 1 216 ? -0.881 -21.597 -37.815 1.00 50.81 216 ASP A C 1
ATOM 1602 O O . ASP A 1 216 ? -1.144 -20.427 -38.070 1.00 50.81 216 ASP A O 1
ATOM 1606 N N . GLN A 1 217 ? 0.316 -22.122 -38.075 1.00 45.75 217 GLN A N 1
ATOM 1607 C CA . GLN A 1 217 ? 1.116 -21.740 -39.240 1.00 45.75 217 GLN A CA 1
ATOM 1608 C C . GLN A 1 217 ? 1.778 -23.019 -39.761 1.00 45.75 217 GLN A C 1
ATOM 1610 O O . GLN A 1 217 ? 2.905 -23.353 -39.402 1.00 45.75 217 GLN A O 1
ATOM 1615 N N . ALA A 1 218 ? 1.017 -23.783 -40.546 1.00 48.66 218 ALA A N 1
ATOM 1616 C CA . ALA A 1 218 ? 1.581 -24.710 -41.520 1.00 48.66 218 ALA A CA 1
ATOM 1617 C C . ALA A 1 218 ? 1.844 -23.938 -42.834 1.00 48.66 218 ALA A C 1
ATOM 1619 O O . ALA A 1 218 ? 1.179 -22.930 -43.079 1.00 48.66 218 ALA A O 1
ATOM 1620 N N . PRO A 1 219 ? 2.839 -24.356 -43.634 1.00 61.78 219 PRO A N 1
ATOM 1621 C CA . PRO A 1 219 ? 3.388 -23.568 -44.730 1.00 61.78 219 PRO A CA 1
ATOM 1622 C C . PRO A 1 219 ? 2.552 -23.731 -46.003 1.00 61.78 219 PRO A C 1
ATOM 1624 O O . PRO A 1 219 ? 2.146 -24.846 -46.323 1.00 61.78 219 PRO A O 1
ATOM 1627 N N . GLU A 1 220 ? 2.378 -22.657 -46.768 1.00 45.00 220 GLU A N 1
ATOM 1628 C CA . GLU A 1 220 ? 1.987 -22.745 -48.178 1.00 45.00 220 GLU A CA 1
ATOM 1629 C C . GLU A 1 220 ? 2.933 -21.884 -49.029 1.00 45.00 220 GLU A C 1
ATOM 1631 O O . GLU A 1 220 ? 2.976 -20.665 -48.879 1.00 45.00 220 GLU A O 1
ATOM 1636 N N . GLU A 1 221 ? 3.701 -22.627 -49.837 1.00 49.09 221 GLU A N 1
ATOM 1637 C CA . GLU A 1 221 ? 4.445 -22.337 -51.083 1.00 49.09 221 GLU A CA 1
ATOM 1638 C C . GLU A 1 221 ? 5.418 -21.147 -51.179 1.00 49.09 221 GLU A C 1
ATOM 1640 O O . GLU A 1 221 ? 5.002 -19.971 -51.252 1.00 49.09 221 GLU A O 1
#

Secondary structure (DSSP, 8-state):
----------TT-----TT--EEEEEEEEEEEES----TTEEEEEEEEETT-GGG-EEEETT-EEEEEEEETT-EEEEEEEEEEGGGTT-TT--TTSSEEEEEEEEEEHHHHHHHTTTT-EEEEEEEPBPTTTTSSSPPPPHHHHHHHHHH-SSS-EEEEEEEEGGGB-TTSSB---TTS-HHHHHHHHHHHHHHHHHHHHHHHHHHTSPP----------

Sequence (221 aa):
QLSSQLFGAGSRDCTFDARSSDLDFAVACHEVRGVPLAENELLLLTAWDARRPAGQQAFAVGGGCHLKSQDVGAKLKVQVWATVHETWGRPGAEPASGRRACGQVCVDFGRLARECDGMVLYQTWLALELPGDASGDQPASFQERLREGALHSQRPRVCLTICKAADVGPQGSPLLAADAPPAARVGQWGALLRSQQQHAMMSSALHAQPAPTAGDQAPEE

Radius of gyration: 20.36 Å; chains: 1; bounding box: 58×44×72 Å

pLDDT: mean 70.0, std 19.23, range [26.89, 95.0]

=== Feature glossary ===
Legend for the data blocks above and below:

— What the protein is —

Sequence gives the chain of amino acids in standard one-letter code (A=alanine, C=cysteine, …, Y=tyrosine), read N→C. It is the only feature that is directly encoded by the gene; all structural features are derived from the folded form of this sequence.

The annotation block draws on four external resources. InterPro: which protein families and domains the sequence belongs to. GO: standardized terms for what the protein does, what process it participates in, and where in the cell it acts. CATH: which structural fold it has in the CATH hierarchy. Organism: the species of origin.

— Where its atoms are —

Atomic coordinates in PDBx/mmCIF format — the same representation the Protein Data Bank distributes. Each line of the _atom_site loop places one backbone atom in Cartesian space (units: ångströms, origin: arbitrary).

Six rendered views show the 3D structure from the faces of a cube — i.e. along ±x, ±y, ±z. Rendering representation is drawn randomly per protein from cartoon (secondary-structure ribbons), sticks (backbone bonds), or molecular surface; coloring is either N→C rainbow (blue at the N-terminus through red at the C-terminus) or one color per chain.

— Local backbone conformation —

DSSP 8-state secondary structure assigns each residue one of H (α-helix), G (3₁₀-helix), I (π-helix), E (extended β-strand), B (isolated β-bridge), T (hydrogen-bonded turn), S (bend), or '-' (coil). The assignment is computed from backbone hydrogen-bond geometry via the Kabsch–Sander algorithm.

P-SEA three-state annotation labels each residue as helix, strand, or coil based purely on the geometry of the Cα trace. It serves as a fallback when the full backbone (and thus DSSP) is unavailable.

φ (phi) and ψ (psi) are the two rotatable backbone dihedrals per residue: φ is the C(i-1)–N–Cα–C torsion, ψ is the N–Cα–C–N(i+1) torsion, both in degrees on (−180°, 180°]. α-helical residues cluster near (−60°, −45°); β-strand residues near (−120°, +130°). A Ramachandran plot is simply a scatter of (φ, ψ) for every residue.

— Global shape and packing —

Radius of gyration (Rg) is the root-mean-square distance of Cα atoms from their centroid — a single number for overall size and compactness. A globular domain of N residues has Rg ≈ 2.2·N^0.38 Å; an extended or disordered chain has a much larger Rg. The Cα contact count is the number of residue pairs whose Cα atoms are within 8 Å and are more than four positions apart in sequence — a standard proxy for tertiary packing density. The bounding box is the smallest axis-aligned box enclosing all Cα atoms.

Accessible surface area quantifies burial. A residue with SASA near zero is packed into the hydrophobic core; one with SASA >100 Å² sits on the surface. Computed here via the Shrake–Rupley numerical algorithm with a 1.4 Å probe.

The contact map is a binary N×N matrix image: pixel (i, j) is dark where Cα_i and Cα_j are within 8 Å and |i−j|>4. Because the |i−j|>4 filter removes local helical contacts, off-diagonal stripes parallel to the main diagonal indicate parallel β-sheets; stripes perpendicular to it indicate antiparallel β-sheets. The Ramachandran plot scatters every residue's (φ, ψ) pair against the sterically allowed regions. The PAE heatmap renders the predicted-aligned-error matrix.

— Structural neighborhood —

A 3Di character summarizes, for each residue, the relative orientation of the Cα frame of its nearest spatial neighbor. Because it encodes fold topology rather than chemistry, 3Di alignments detect remote structural similarity that sequence alignment misses.

Structural nearest neighbors (via Foldseek easy-search vs the PDB). Reported per hit: target PDB id, E-value, and alignment TM-score. A TM-score above ~0.5 is the conventional threshold for 'same fold'.

— Confidence and disorder —

For AlphaFold models, the B-factor field carries pLDDT — the model's own estimate of local accuracy on a 0–100 scale. Regions with pLDDT<50 should be treated as essentially unmodeled; they often correspond to intrinsically disordered segments.

B-factor (Debye–Waller factor) reflects atomic displacement in the crystal lattice. It is an experimental observable (units Å²), not a prediction; low values mean the atom is pinned down, high values mean it moves or is heterogeneous across the crystal.

Predicted Aligned Error (PAE) is an AlphaFold confidence matrix: entry (i, j) is the expected error in the position of residue j, in ångströms, when the prediction is superimposed on the true structure at residue i. Low PAE within a block of residues means that block is internally rigid and well-predicted; high PAE between two blocks means their relative placement is uncertain even if each block individually is confident.